Protein AF-A0A2W5S531-F1 (afdb_monomer_lite)

Secondary structure (DSSP, 8-state):
--------BPEEE--------S----TTS-BSEEEEEEE---SS-SEEEEEEEEEEETTEE-GGGSEEEESS-EEEE-HHHHHTT-TTT--EEEE--TT-EEEEEEE-TTS-B---EEEEEEPSS-GGGS-SEEEEEEESSSSS-EEEEEEEPPTT----TT--EEEEPPP---S-PEEEEEEE--TT--------PPPTT--S-EEEEES--S-TTS-GGGGGSS------SS------S-EEEEESS----S---------TTTS--PPPEEEEEEEESSSS--EEPP-

Organism: Cereibacter sphaeroides (NCBI:txid1063)

Sequence (291 aa):
MKTHLFASVSAQAILASGGGNNGNLPIDAVHRYWRVRIVRWAVSSSYEGLSGLQVYAGGVNVGPQADISADRSVQAGSLPEILNYVINTTLCQFNIGQGDSATLTLDFGSTPRKVDGIGIYPNKDEPNRSPAAFWIEWSDDATAWTPKAFCRLEQGETWTAGTEKVFNIPAVKSTSQIWAIFGWQPSGSIGELSMLRGSTDLTTGQTAFSSGQYSSGEDAAKAIDDNDNTNWSGADESNSTLLGVQFATAVQPVKVGIQSRNDSQYWTQTPWQNVWLGYGDDRRTYRVKPN

Foldseek 3Di:
DDDDPAPEAEWDWDQDPDDDPDPDDPLQDFAFKKKKKFFDDDAPDQKAKFFAKFWDFPRDGPLLLWDKDKPFDWPDFDLNRRSVPPQQPGMTMGGAHVRGIMMIMTGNDPDTGRTFKMKTAAGQVCNQRYRQKIWMWGDRVVPDIHTGIIGGGDVPDTHDHPDIHMHTRDDPPFAWKKKKKFFDDPPPDADDFQEWDFDPPQPDAKDKQFPDAQDPVGGLVRRHPPDPDLDDPDDDDDDTRIIIMIGRTDDDRPDTDGDHHDCPPPDDDDPTDDIWIWMDSDPPDTDTDDD

pLDDT: mean 70.98, std 20.15, range [26.69, 98.19]

Radius of gyration: 23.77 Å; chains: 1; bounding box: 41×56×70 Å

Structure (mmCIF, N/CA/C/O backbone):
data_AF-A0A2W5S531-F1
#
_entry.id   AF-A0A2W5S531-F1
#
loop_
_atom_site.group_PDB
_atom_site.id
_atom_site.type_symbol
_atom_site.label_atom_id
_atom_site.label_alt_id
_atom_site.label_comp_id
_atom_site.label_asym_id
_atom_site.label_entity_id
_atom_site.label_seq_id
_atom_site.pdbx_PDB_ins_code
_atom_site.Cartn_x
_atom_site.Cartn_y
_atom_site.Cartn_z
_atom_site.occupancy
_atom_site.B_iso_or_equiv
_atom_site.auth_seq_id
_atom_site.auth_comp_id
_atom_site.auth_asym_id
_atom_site.auth_atom_id
_atom_site.pdbx_PDB_model_num
ATOM 1 N N . MET A 1 1 ? 5.403 -28.324 -8.293 1.00 35.00 1 MET A N 1
ATOM 2 C CA . MET A 1 1 ? 4.896 -27.176 -7.510 1.00 35.00 1 MET A CA 1
ATOM 3 C C . MET A 1 1 ? 6.113 -26.458 -6.943 1.00 35.00 1 MET A C 1
ATOM 5 O O . MET A 1 1 ? 6.834 -27.082 -6.178 1.00 35.00 1 MET A O 1
ATOM 9 N N . LYS A 1 2 ? 6.436 -25.240 -7.399 1.00 30.88 2 LYS A N 1
ATOM 10 C CA . LYS A 1 2 ? 7.518 -24.443 -6.799 1.00 30.88 2 LYS A CA 1
ATOM 11 C C . LYS A 1 2 ? 6.938 -23.730 -5.579 1.00 30.88 2 LYS A C 1
ATOM 13 O O . LYS A 1 2 ? 6.053 -22.897 -5.729 1.00 30.88 2 LYS A O 1
ATOM 18 N N . THR A 1 3 ? 7.384 -24.098 -4.387 1.00 26.84 3 THR A N 1
ATOM 19 C CA . THR A 1 3 ? 7.051 -23.402 -3.142 1.00 26.84 3 THR A CA 1
ATOM 20 C C . THR A 1 3 ? 7.878 -22.120 -3.097 1.00 26.84 3 THR A C 1
ATOM 22 O O . THR A 1 3 ? 9.101 -22.176 -2.979 1.00 26.84 3 THR A O 1
ATOM 25 N N . HIS A 1 4 ? 7.234 -20.966 -3.263 1.00 30.38 4 HIS A N 1
ATOM 26 C CA . HIS A 1 4 ? 7.892 -19.671 -3.108 1.00 30.38 4 HIS A CA 1
ATOM 27 C C . HIS A 1 4 ? 8.092 -19.409 -1.609 1.00 30.38 4 HIS A C 1
ATOM 29 O O . HIS A 1 4 ? 7.130 -19.338 -0.849 1.00 30.38 4 HIS A O 1
ATOM 35 N N . LEU A 1 5 ? 9.351 -19.336 -1.169 1.00 26.69 5 LEU A N 1
ATOM 36 C CA . LEU A 1 5 ? 9.708 -18.928 0.187 1.00 26.69 5 LEU A CA 1
ATOM 37 C C . LEU A 1 5 ? 9.641 -17.393 0.229 1.00 26.69 5 LEU A C 1
ATOM 39 O O . LEU A 1 5 ? 10.504 -16.721 -0.333 1.00 26.69 5 LEU A O 1
ATOM 43 N N . PHE A 1 6 ? 8.584 -16.835 0.819 1.00 34.72 6 PHE A N 1
ATOM 44 C CA . PHE A 1 6 ? 8.380 -15.387 0.879 1.00 34.72 6 PHE A CA 1
ATOM 45 C C . PHE A 1 6 ? 9.252 -14.776 1.985 1.00 34.72 6 PHE A C 1
ATOM 47 O O . PHE A 1 6 ? 8.981 -14.967 3.169 1.00 34.72 6 PHE A O 1
ATOM 54 N N . ALA A 1 7 ? 10.290 -14.020 1.618 1.00 35.88 7 ALA A N 1
ATOM 55 C CA . ALA A 1 7 ? 10.886 -13.054 2.536 1.00 35.88 7 ALA A CA 1
ATOM 56 C C . ALA A 1 7 ? 9.873 -11.911 2.715 1.00 35.88 7 ALA A C 1
ATOM 58 O O . ALA A 1 7 ? 9.600 -11.173 1.770 1.00 35.88 7 ALA A O 1
ATOM 59 N N . SER A 1 8 ? 9.243 -11.815 3.888 1.00 38.38 8 SER A N 1
ATOM 60 C CA . SER A 1 8 ? 8.224 -10.798 4.153 1.00 38.38 8 SER A CA 1
ATOM 61 C C . SER A 1 8 ? 8.881 -9.441 4.404 1.00 38.38 8 SER A C 1
ATOM 63 O O . SER A 1 8 ? 9.541 -9.263 5.428 1.00 38.38 8 SER A O 1
ATOM 65 N N . VAL A 1 9 ? 8.666 -8.480 3.508 1.00 43.00 9 VAL A N 1
ATOM 66 C CA . VAL A 1 9 ? 8.940 -7.061 3.778 1.00 43.00 9 VAL A CA 1
ATOM 67 C C . VAL A 1 9 ? 7.765 -6.499 4.584 1.00 43.00 9 VAL A C 1
ATOM 69 O O . VAL A 1 9 ? 6.614 -6.885 4.350 1.00 43.00 9 VAL A O 1
ATOM 72 N N . SER A 1 10 ? 8.024 -5.633 5.569 1.00 44.47 10 SER A N 1
ATOM 73 C CA . SER A 1 10 ? 6.960 -5.127 6.438 1.00 44.47 10 SER A CA 1
ATOM 74 C C . SER A 1 10 ? 6.171 -4.011 5.739 1.00 44.47 10 SER A C 1
ATOM 76 O O . SER A 1 10 ? 6.713 -2.989 5.324 1.00 44.47 10 SER A O 1
ATOM 78 N N . ALA A 1 11 ? 4.863 -4.206 5.571 1.00 43.28 11 ALA A N 1
ATOM 79 C CA . ALA A 1 11 ? 3.953 -3.121 5.226 1.00 43.28 11 ALA A CA 1
ATOM 80 C C . ALA A 1 11 ? 3.442 -2.477 6.518 1.00 43.28 11 ALA A C 1
ATOM 82 O O . ALA A 1 11 ? 3.037 -3.170 7.459 1.00 43.28 11 ALA A O 1
ATOM 83 N N . GLN A 1 12 ? 3.427 -1.146 6.568 1.00 44.75 12 GLN A N 1
ATOM 84 C CA . GLN A 1 12 ? 2.802 -0.430 7.671 1.00 44.75 12 GLN A CA 1
ATOM 85 C C . GLN A 1 12 ? 1.344 -0.159 7.297 1.00 44.75 12 GLN A C 1
ATOM 87 O O . GLN A 1 12 ? 1.054 0.555 6.335 1.00 44.75 12 GLN A O 1
ATOM 92 N N . ALA A 1 13 ? 0.415 -0.761 8.046 1.00 42.28 13 ALA A N 1
ATOM 93 C CA . ALA A 1 13 ? -0.994 -0.404 7.954 1.00 42.28 13 ALA A CA 1
ATOM 94 C C . ALA A 1 13 ? -1.142 1.067 8.349 1.00 42.28 13 ALA A C 1
ATOM 96 O O . ALA A 1 13 ? -0.691 1.474 9.421 1.00 42.28 13 ALA A O 1
ATOM 97 N N . ILE A 1 14 ? -1.775 1.855 7.487 1.00 41.44 14 ILE A N 1
ATOM 98 C CA . ILE A 1 14 ? -2.141 3.232 7.796 1.00 41.44 14 ILE A CA 1
ATOM 99 C C . ILE A 1 14 ? -3.656 3.282 7.743 1.00 41.44 14 ILE A C 1
ATOM 101 O O . ILE A 1 14 ? -4.255 3.138 6.683 1.00 41.44 14 ILE A O 1
ATOM 105 N N . LEU A 1 15 ? -4.278 3.465 8.905 1.00 43.03 15 LEU A N 1
ATOM 106 C CA . LEU A 1 15 ? -5.685 3.835 8.977 1.00 43.03 15 LEU A CA 1
ATOM 107 C C . LEU A 1 15 ? -5.782 5.282 8.491 1.00 43.03 15 LEU A C 1
ATOM 109 O O . LEU A 1 15 ? -5.416 6.212 9.214 1.00 43.03 15 LEU A O 1
ATOM 113 N N . ALA A 1 16 ? -6.210 5.472 7.246 1.00 39.28 16 ALA A N 1
ATOM 114 C CA . ALA A 1 16 ? -6.466 6.792 6.690 1.00 39.28 16 ALA A CA 1
ATOM 115 C C . ALA A 1 16 ? -7.805 7.325 7.207 1.00 39.28 16 ALA A C 1
ATOM 117 O O . ALA A 1 16 ? -8.826 6.658 7.094 1.00 39.28 16 ALA A O 1
ATOM 118 N N . SER A 1 17 ? -7.805 8.509 7.822 1.00 38.09 17 SER A N 1
ATOM 119 C CA . SER A 1 17 ? -9.025 9.205 8.256 1.00 38.09 17 SER A CA 1
ATOM 120 C C . SER A 1 17 ? -9.512 10.048 7.082 1.00 38.09 17 SER A C 1
ATOM 122 O O . SER A 1 17 ? -9.319 11.262 7.058 1.00 38.09 17 SER A O 1
ATOM 124 N N . GLY A 1 18 ? -10.026 9.389 6.045 1.00 36.50 18 GLY A N 1
ATOM 125 C CA . GLY A 1 18 ? -10.588 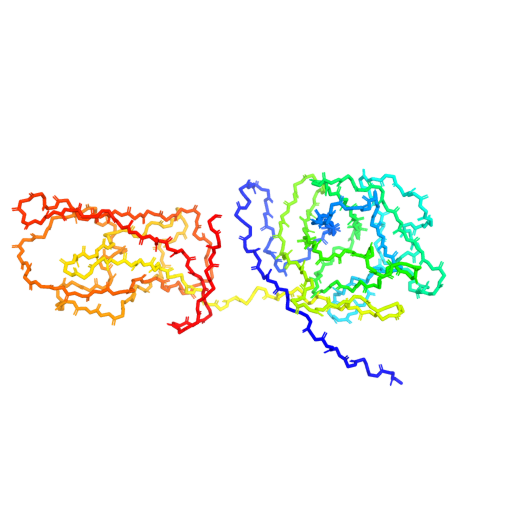10.050 4.870 1.00 36.50 18 GLY A CA 1
ATOM 126 C C . GLY A 1 18 ? -12.078 10.293 5.065 1.00 36.50 18 GLY A C 1
ATOM 127 O O . GLY A 1 18 ? -12.877 9.381 4.884 1.00 36.50 18 GLY A O 1
ATOM 128 N N . GLY A 1 19 ? -12.455 11.512 5.457 1.00 32.72 19 GLY A N 1
ATOM 129 C CA . GLY A 1 19 ? -13.851 11.938 5.520 1.00 32.72 19 GLY A CA 1
ATOM 130 C C . GLY A 1 19 ? -14.474 11.987 4.124 1.00 32.72 19 GLY A C 1
ATOM 131 O O . GLY A 1 19 ? -14.117 12.835 3.312 1.00 32.72 19 GLY A O 1
ATOM 132 N N . GLY A 1 20 ? -15.418 11.089 3.865 1.00 32.22 20 GLY A N 1
ATOM 133 C CA . GLY A 1 20 ? -16.260 11.077 2.674 1.00 32.22 20 GLY A CA 1
ATOM 134 C C . GLY A 1 20 ? -17.434 10.129 2.894 1.00 32.22 20 GLY A C 1
ATOM 135 O O . GLY A 1 20 ? -17.247 8.917 2.948 1.00 32.22 20 GLY A O 1
ATOM 136 N N . ASN A 1 21 ? -18.635 10.682 3.072 1.00 33.50 21 ASN A N 1
ATOM 137 C CA . ASN A 1 21 ? -19.890 9.952 3.287 1.00 33.50 21 ASN A CA 1
ATOM 138 C C . ASN A 1 21 ? -20.406 9.297 1.987 1.00 33.50 21 ASN A C 1
ATOM 140 O O . ASN A 1 21 ? -21.502 9.611 1.535 1.00 33.50 21 ASN A O 1
ATOM 144 N N . ASN A 1 22 ? -19.646 8.372 1.400 1.00 33.53 22 ASN A N 1
ATOM 145 C CA . ASN A 1 22 ? -20.103 7.549 0.277 1.00 33.53 22 ASN A CA 1
ATOM 146 C C . ASN A 1 22 ? -20.053 6.072 0.675 1.00 33.53 22 ASN A C 1
ATOM 148 O O . ASN A 1 22 ? -19.101 5.388 0.340 1.00 33.53 22 ASN A O 1
ATOM 152 N N . GLY A 1 23 ? -21.049 5.584 1.427 1.00 33.88 23 GLY A N 1
ATOM 153 C CA . GLY A 1 23 ? -21.310 4.142 1.584 1.00 33.88 23 GLY A CA 1
ATOM 154 C C . GLY A 1 23 ? -20.090 3.246 1.855 1.00 33.88 23 GLY A C 1
ATOM 155 O O . GLY A 1 23 ? -20.050 2.143 1.318 1.00 33.88 23 GLY A O 1
ATOM 156 N N . ASN A 1 24 ? -19.112 3.728 2.638 1.00 39.03 24 ASN A N 1
ATOM 157 C CA . ASN A 1 24 ? -17.790 3.117 2.785 1.00 39.03 24 ASN A CA 1
ATOM 158 C C . ASN A 1 24 ? -17.908 1.648 3.194 1.00 39.03 24 ASN A C 1
ATOM 160 O O . ASN A 1 24 ? -18.219 1.328 4.345 1.00 39.03 24 ASN A O 1
ATOM 164 N N . LEU A 1 25 ? -17.624 0.752 2.251 1.00 42.88 25 LEU A N 1
ATOM 165 C CA . LEU A 1 25 ? -17.349 -0.630 2.589 1.00 42.88 25 LEU A CA 1
ATOM 166 C C . LEU A 1 25 ? -16.147 -0.663 3.551 1.00 42.88 25 LEU A C 1
ATOM 168 O O . LEU A 1 25 ? -15.256 0.189 3.458 1.00 42.88 25 LEU A O 1
ATOM 172 N N . PRO A 1 26 ? -16.105 -1.614 4.503 1.00 58.47 26 PRO A N 1
ATOM 173 C CA . PRO A 1 26 ? -14.964 -1.755 5.393 1.00 58.47 26 PRO A CA 1
ATOM 174 C C . PRO A 1 26 ? -13.671 -1.820 4.588 1.00 58.47 26 PRO A C 1
ATOM 176 O O . PRO A 1 26 ? -13.631 -2.436 3.533 1.00 58.47 26 PRO A O 1
ATOM 179 N N . ILE A 1 27 ? -12.587 -1.285 5.138 1.00 57.06 27 ILE A N 1
ATOM 180 C CA . ILE A 1 27 ? -11.248 -1.311 4.530 1.00 57.06 27 ILE A CA 1
ATOM 181 C C . ILE A 1 27 ? -10.778 -2.728 4.106 1.00 57.06 27 ILE A C 1
ATOM 183 O O . ILE A 1 27 ? -9.828 -2.868 3.341 1.00 57.06 27 ILE A O 1
ATOM 187 N N . ASP A 1 28 ? -11.413 -3.784 4.623 1.00 67.50 28 ASP A N 1
ATOM 188 C CA . ASP A 1 28 ? -11.172 -5.204 4.337 1.00 67.50 28 ASP A CA 1
ATOM 189 C C . ASP A 1 28 ? -12.215 -5.840 3.388 1.00 67.50 28 ASP A C 1
ATOM 191 O O . ASP A 1 28 ? -12.321 -7.072 3.320 1.00 67.50 28 ASP A O 1
ATOM 195 N N . ALA A 1 29 ? -12.998 -5.025 2.683 1.00 77.94 29 ALA A N 1
ATOM 196 C CA . ALA A 1 29 ? -13.999 -5.454 1.718 1.00 77.94 29 ALA A CA 1
ATOM 197 C C . ALA A 1 29 ? -13.410 -5.688 0.317 1.00 77.94 29 ALA A C 1
ATOM 199 O O . ALA A 1 29 ? -12.208 -5.560 0.071 1.00 77.94 29 ALA A O 1
ATOM 200 N N . VAL A 1 30 ? -14.280 -6.106 -0.603 1.00 91.50 30 VAL A N 1
ATOM 201 C CA . VAL A 1 30 ? -13.967 -6.172 -2.031 1.00 91.50 30 VAL A CA 1
ATOM 202 C C . VAL A 1 30 ? -14.169 -4.788 -2.646 1.00 91.50 30 VAL A C 1
ATOM 204 O O . VAL A 1 30 ? -15.215 -4.182 -2.439 1.00 91.50 30 VAL A O 1
ATOM 207 N N . HIS A 1 31 ? -13.194 -4.316 -3.419 1.00 93.31 31 HIS A N 1
ATOM 208 C CA . HIS A 1 31 ? -13.250 -3.023 -4.104 1.00 93.31 31 HIS A CA 1
ATOM 209 C C . HIS A 1 31 ? -12.998 -3.199 -5.597 1.00 93.31 31 HIS A C 1
ATOM 211 O O . HIS A 1 31 ? -12.285 -4.121 -6.016 1.00 93.31 31 HIS A O 1
ATOM 217 N N . ARG A 1 32 ? -13.619 -2.334 -6.403 1.00 96.06 32 ARG A N 1
ATOM 218 C CA . ARG A 1 32 ? -13.477 -2.363 -7.862 1.00 96.06 32 ARG A CA 1
ATOM 219 C C . ARG A 1 32 ? -12.129 -1.811 -8.305 1.00 96.06 32 ARG A C 1
ATOM 221 O O . ARG A 1 32 ? -11.470 -2.442 -9.128 1.00 96.06 32 ARG A O 1
ATOM 228 N N . TYR A 1 33 ? -11.730 -0.665 -7.757 1.00 97.62 33 TYR A N 1
ATOM 229 C CA . TYR A 1 33 ? -10.498 0.001 -8.144 1.00 97.62 33 TYR A CA 1
ATOM 230 C C . TYR A 1 33 ? -9.450 -0.116 -7.050 1.00 97.62 33 TYR A C 1
ATOM 232 O O . TYR A 1 33 ? -9.700 0.152 -5.874 1.00 97.62 33 TYR A O 1
ATOM 240 N N . TRP A 1 34 ? -8.244 -0.460 -7.472 1.00 97.25 34 TRP A N 1
ATOM 241 C CA . TRP A 1 34 ? -7.049 -0.443 -6.642 1.00 97.25 34 TRP A CA 1
ATOM 242 C C . TRP A 1 34 ? -5.980 0.352 -7.362 1.00 97.25 34 TRP A C 1
ATOM 244 O O . TRP A 1 34 ? -5.910 0.321 -8.586 1.00 97.25 34 TRP A O 1
ATOM 254 N N . ARG A 1 35 ? -5.120 1.059 -6.636 1.00 97.25 35 ARG A N 1
ATOM 255 C CA . ARG A 1 35 ? -3.953 1.672 -7.261 1.00 97.25 35 ARG A CA 1
ATOM 256 C C . ARG A 1 35 ? -2.711 1.595 -6.403 1.00 97.25 35 ARG A C 1
ATOM 258 O O . ARG A 1 35 ? -2.775 1.607 -5.174 1.00 97.25 35 ARG A O 1
ATOM 265 N N . VAL A 1 36 ? -1.578 1.565 -7.093 1.00 96.69 36 VAL A N 1
ATOM 266 C CA . VAL A 1 36 ? -0.248 1.738 -6.514 1.00 96.69 36 VAL A CA 1
ATOM 267 C C . VAL A 1 36 ? 0.211 3.151 -6.841 1.00 96.69 36 VAL A C 1
ATOM 269 O O . VAL A 1 36 ? 0.444 3.471 -8.006 1.00 96.69 36 VAL A O 1
ATOM 272 N N . ARG A 1 37 ? 0.324 4.010 -5.826 1.00 95.25 37 ARG A N 1
ATOM 273 C CA . ARG A 1 37 ? 0.857 5.370 -5.968 1.00 95.25 37 ARG A CA 1
ATOM 274 C C . ARG A 1 37 ? 2.320 5.384 -5.560 1.00 95.25 37 ARG A C 1
ATOM 276 O O . ARG A 1 37 ? 2.649 5.392 -4.375 1.00 95.25 37 ARG A O 1
ATOM 283 N N . ILE A 1 38 ? 3.185 5.370 -6.560 1.00 92.94 38 ILE A N 1
ATOM 284 C CA . ILE A 1 38 ? 4.636 5.372 -6.425 1.00 92.94 38 ILE A CA 1
ATOM 285 C C . ILE A 1 38 ? 5.080 6.746 -5.926 1.00 92.94 38 ILE A C 1
ATOM 287 O O . ILE A 1 38 ? 4.778 7.765 -6.552 1.00 92.94 38 ILE A O 1
ATOM 291 N N . VAL A 1 39 ? 5.774 6.774 -4.787 1.00 87.25 39 VAL A N 1
ATOM 292 C CA . VAL A 1 39 ? 6.281 8.007 -4.179 1.00 87.25 39 VAL A CA 1
ATOM 293 C C . VAL A 1 39 ? 7.777 8.068 -4.393 1.00 87.25 39 VAL A C 1
ATOM 295 O O . VAL A 1 39 ? 8.536 7.262 -3.849 1.00 87.25 39 VAL A O 1
ATOM 298 N N . ARG A 1 40 ? 8.209 9.068 -5.151 1.00 79.94 40 ARG A N 1
ATOM 299 C CA . ARG A 1 40 ? 9.619 9.240 -5.444 1.00 79.94 40 ARG A CA 1
ATOM 300 C C . ARG A 1 40 ? 10.335 9.963 -4.306 1.00 79.94 40 ARG A C 1
ATOM 302 O O . ARG A 1 40 ? 10.065 11.131 -4.035 1.00 79.94 40 ARG A O 1
ATOM 309 N N . TRP A 1 41 ? 11.298 9.284 -3.680 1.00 64.12 41 TRP A N 1
ATOM 310 C CA . TRP A 1 41 ? 12.113 9.857 -2.594 1.00 64.12 41 TRP A CA 1
ATOM 311 C C . TRP A 1 41 ? 13.480 10.387 -3.076 1.00 64.12 41 TRP A C 1
ATOM 313 O O . TRP A 1 41 ? 14.044 11.296 -2.474 1.00 64.12 41 TRP A O 1
ATOM 323 N N . ALA A 1 42 ? 14.036 9.853 -4.170 1.00 59.84 42 ALA A N 1
ATOM 324 C CA . ALA A 1 42 ? 15.415 10.146 -4.582 1.00 59.84 42 ALA A CA 1
ATOM 325 C C . ALA A 1 42 ? 15.533 11.245 -5.657 1.00 59.84 42 ALA A C 1
ATOM 327 O O . ALA A 1 42 ? 14.737 11.316 -6.592 1.00 59.84 42 ALA A O 1
ATOM 328 N N . VAL A 1 43 ? 16.588 12.060 -5.561 1.00 55.62 43 VAL A N 1
ATOM 329 C CA . VAL A 1 43 ? 16.750 13.357 -6.253 1.00 55.62 43 VAL A CA 1
ATOM 330 C C . VAL A 1 43 ? 17.507 13.336 -7.593 1.00 55.62 43 VAL A C 1
ATOM 332 O O . VAL A 1 43 ? 17.614 14.380 -8.222 1.00 55.62 43 VAL A O 1
ATOM 335 N N . SER A 1 44 ? 18.036 12.198 -8.065 1.00 64.62 44 SER A N 1
ATOM 336 C CA . SER A 1 44 ? 19.032 12.212 -9.162 1.00 64.62 44 SER A CA 1
ATOM 337 C C . SER A 1 44 ? 18.627 11.596 -10.511 1.00 64.62 44 SER A C 1
ATOM 339 O O . SER A 1 44 ? 19.296 11.874 -11.502 1.00 64.62 44 SER A O 1
ATOM 341 N N . SER A 1 45 ? 17.562 10.793 -10.612 1.00 68.25 45 SER A N 1
ATOM 342 C CA . SER A 1 45 ? 17.047 10.298 -11.906 1.00 68.25 45 SER A CA 1
ATOM 343 C C . SER A 1 45 ? 15.908 11.181 -12.449 1.00 68.25 45 SER A C 1
ATOM 345 O O . SER A 1 45 ? 15.484 12.132 -11.800 1.00 68.25 45 SER A O 1
ATOM 347 N N . SER A 1 46 ? 15.380 10.913 -13.641 1.00 81.12 46 SER A N 1
ATOM 348 C CA . SER A 1 46 ? 14.142 11.547 -14.144 1.00 81.12 46 SER A CA 1
ATOM 349 C C . SER A 1 46 ? 12.969 10.568 -14.227 1.00 81.12 46 SER A C 1
ATOM 351 O O . SER A 1 46 ? 11.867 10.962 -14.596 1.00 81.12 46 SER A O 1
ATOM 353 N N . TYR A 1 47 ? 13.206 9.295 -13.900 1.00 87.62 47 TYR A N 1
ATOM 354 C CA . TYR A 1 47 ? 12.252 8.218 -14.111 1.00 87.62 47 TYR A CA 1
ATOM 355 C C . TYR A 1 47 ? 12.373 7.124 -13.044 1.00 87.62 47 TYR A C 1
ATOM 357 O O . TYR A 1 47 ? 13.449 6.922 -12.465 1.00 87.62 47 TYR A O 1
ATOM 365 N N . GLU A 1 48 ? 11.268 6.407 -12.846 1.00 90.50 48 GLU A N 1
ATOM 366 C CA . GLU A 1 48 ? 11.193 5.127 -12.138 1.00 90.50 48 GLU A CA 1
ATOM 367 C C . GLU A 1 48 ? 10.518 4.092 -13.042 1.00 90.50 48 GLU A C 1
ATOM 369 O O . GLU A 1 48 ? 9.786 4.444 -13.970 1.00 90.50 48 GLU A O 1
ATOM 374 N N . GLY A 1 49 ? 10.762 2.809 -12.801 1.00 92.06 49 GLY A N 1
ATOM 375 C CA . GLY A 1 49 ? 10.099 1.753 -13.550 1.00 92.06 49 GLY A CA 1
ATOM 376 C C . GLY A 1 49 ? 10.081 0.420 -12.832 1.00 92.06 49 GLY A C 1
ATOM 377 O O . GLY A 1 49 ? 10.741 0.221 -11.818 1.00 92.06 49 GLY A O 1
ATOM 378 N N . LEU A 1 50 ? 9.318 -0.510 -13.377 1.00 94.19 50 LEU A N 1
ATOM 379 C CA . LEU A 1 50 ? 9.207 -1.869 -12.868 1.00 94.19 50 LEU A CA 1
ATOM 380 C C . LEU A 1 50 ? 9.011 -2.839 -14.030 1.00 94.19 50 LEU A C 1
ATOM 382 O O . LEU A 1 50 ? 8.542 -2.447 -15.098 1.00 94.19 50 LEU A O 1
ATOM 386 N N . SER A 1 51 ? 9.395 -4.096 -13.835 1.00 95.00 51 SER A N 1
ATOM 387 C CA . SER A 1 51 ? 9.267 -5.145 -14.858 1.00 95.00 51 SER A CA 1
ATOM 388 C C . SER A 1 51 ? 8.067 -6.054 -14.642 1.00 95.00 51 SER A C 1
ATOM 390 O O . SER A 1 51 ? 7.731 -6.846 -15.517 1.00 95.00 51 SER A O 1
ATOM 392 N N . GLY A 1 52 ? 7.393 -5.935 -13.503 1.00 94.75 52 GLY A N 1
ATOM 393 C CA . GLY A 1 52 ? 6.181 -6.687 -13.229 1.00 94.75 52 GLY A CA 1
ATOM 394 C C . GLY A 1 52 ? 5.464 -6.178 -11.991 1.00 94.75 52 GLY A C 1
ATOM 395 O O . GLY A 1 52 ? 6.098 -5.800 -11.005 1.00 94.75 52 GLY A O 1
ATOM 396 N N . LEU A 1 53 ? 4.141 -6.192 -12.057 1.00 95.50 53 LEU A N 1
ATOM 397 C CA . LEU A 1 53 ? 3.228 -5.891 -10.971 1.00 95.50 53 LEU A CA 1
ATOM 398 C C . LEU A 1 53 ? 2.318 -7.106 -10.788 1.00 95.50 53 LEU A C 1
ATOM 400 O O . LEU A 1 53 ? 1.630 -7.527 -11.713 1.00 95.50 53 LEU A O 1
ATOM 404 N N . GLN A 1 54 ? 2.317 -7.670 -9.590 1.00 95.12 54 GLN A N 1
ATOM 405 C CA . GLN A 1 54 ? 1.370 -8.697 -9.188 1.00 95.12 54 GLN A CA 1
ATOM 406 C C . GLN A 1 54 ? 0.413 -8.137 -8.155 1.00 95.12 54 GLN A C 1
ATOM 408 O O . GLN A 1 54 ? 0.799 -7.349 -7.291 1.00 95.12 54 GLN A O 1
ATOM 413 N N . VAL A 1 55 ? -0.837 -8.573 -8.232 1.00 95.19 55 VAL A N 1
ATOM 414 C CA . VAL A 1 55 ? -1.884 -8.165 -7.300 1.00 95.19 55 VAL A CA 1
ATOM 415 C C . VAL A 1 55 ? -2.471 -9.433 -6.730 1.00 95.19 55 VAL A C 1
ATOM 417 O O . VAL A 1 55 ? -2.992 -10.247 -7.483 1.00 95.19 55 VAL A O 1
ATOM 420 N N . TYR A 1 56 ? -2.362 -9.621 -5.425 1.00 93.25 56 TYR A N 1
ATOM 421 C CA . TYR A 1 56 ? -2.775 -10.848 -4.764 1.00 93.25 56 TYR A CA 1
ATOM 422 C C . TYR A 1 56 ? -4.140 -10.677 -4.099 1.00 93.25 56 TYR A C 1
ATOM 424 O O . TYR A 1 56 ? -4.423 -9.638 -3.502 1.00 93.25 56 TYR A O 1
ATOM 432 N N . ALA A 1 57 ? -4.994 -11.692 -4.237 1.00 92.44 57 ALA A N 1
ATOM 433 C CA . ALA A 1 57 ? -6.248 -11.832 -3.507 1.00 92.44 57 ALA A CA 1
ATOM 434 C C . ALA A 1 57 ? -6.432 -13.301 -3.102 1.00 92.44 57 ALA A C 1
ATOM 436 O O . ALA A 1 57 ? -6.508 -14.185 -3.958 1.00 92.44 57 ALA A O 1
ATOM 437 N N . GLY A 1 58 ? -6.465 -13.579 -1.800 1.00 88.94 58 GLY A N 1
ATOM 438 C CA . GLY A 1 58 ? -6.412 -14.941 -1.271 1.00 88.94 58 GLY A CA 1
ATOM 439 C C . GLY A 1 58 ? -5.100 -15.653 -1.612 1.00 88.94 58 GLY A C 1
ATOM 440 O O . GLY A 1 58 ? -5.108 -16.864 -1.830 1.00 88.94 58 GLY A O 1
ATOM 441 N N . GLY A 1 59 ? -3.994 -14.908 -1.744 1.00 86.62 59 GLY A N 1
ATOM 442 C CA . GLY A 1 59 ? -2.691 -15.439 -2.169 1.00 86.62 59 GLY A CA 1
ATOM 443 C C . GLY A 1 59 ? -2.587 -15.830 -3.652 1.00 86.62 59 GLY A C 1
ATOM 444 O O . GLY A 1 59 ? -1.564 -16.371 -4.069 1.00 86.62 59 GLY A O 1
ATOM 445 N N . VAL A 1 60 ? -3.611 -15.558 -4.466 1.00 93.75 60 VAL A N 1
ATOM 446 C CA . VAL A 1 60 ? -3.603 -15.802 -5.917 1.00 93.75 60 VAL A CA 1
ATOM 447 C C . VAL A 1 60 ? -3.360 -14.491 -6.655 1.00 93.75 60 VAL A C 1
ATOM 449 O O . VAL A 1 60 ? -4.009 -13.494 -6.345 1.00 93.75 60 VAL A O 1
ATOM 452 N N . ASN A 1 61 ? -2.471 -14.488 -7.654 1.00 94.50 61 ASN A N 1
ATOM 453 C CA . ASN A 1 61 ? -2.277 -13.323 -8.518 1.00 94.50 61 ASN A CA 1
ATOM 454 C C . ASN A 1 61 ? -3.522 -13.100 -9.398 1.00 94.50 61 ASN A C 1
ATOM 456 O O . ASN A 1 61 ? -3.789 -13.856 -10.333 1.00 94.50 61 ASN A O 1
ATOM 460 N N . VAL A 1 62 ? -4.279 -12.052 -9.085 1.00 96.19 62 VAL A N 1
ATOM 461 C CA . VAL A 1 62 ? -5.455 -11.578 -9.821 1.00 96.19 62 VAL A CA 1
ATOM 462 C C . VAL A 1 62 ? -5.137 -10.410 -10.755 1.00 96.19 62 VAL A C 1
ATOM 464 O O . VAL A 1 62 ? -6.021 -9.989 -11.492 1.00 96.19 62 VAL A O 1
ATOM 467 N N . GLY A 1 63 ? -3.894 -9.914 -10.770 1.00 95.50 63 GLY A N 1
ATOM 468 C CA . GLY A 1 63 ? -3.450 -8.799 -11.614 1.00 95.50 63 GLY A CA 1
ATOM 469 C C . GLY A 1 63 ? -3.888 -8.907 -13.082 1.00 95.50 63 GLY A C 1
ATOM 470 O O . GLY A 1 63 ? -4.511 -7.966 -13.562 1.00 95.50 63 GLY A O 1
ATOM 471 N N . PRO A 1 64 ? -3.693 -10.052 -13.772 1.00 96.19 64 PRO A N 1
ATOM 472 C CA . PRO A 1 64 ? -4.113 -10.236 -15.169 1.00 96.19 64 PRO A CA 1
ATOM 473 C C . PRO A 1 64 ? -5.615 -10.073 -15.459 1.00 96.19 64 PRO A C 1
ATOM 475 O O . PRO A 1 64 ? -6.021 -10.135 -16.614 1.00 96.19 64 PRO A O 1
ATOM 478 N N . GLN A 1 65 ? -6.456 -9.949 -14.431 1.00 96.12 65 GLN A N 1
ATOM 479 C CA . GLN A 1 65 ? -7.906 -9.789 -14.563 1.00 96.12 65 GLN A CA 1
ATOM 480 C C . GLN A 1 65 ? -8.350 -8.323 -14.477 1.00 96.12 65 GLN A C 1
ATOM 482 O O . GLN A 1 65 ? -9.543 -8.058 -14.602 1.00 96.12 65 GLN A O 1
ATOM 487 N N . ALA A 1 66 ? -7.425 -7.402 -14.196 1.00 97.38 66 ALA A N 1
ATOM 488 C CA . ALA A 1 66 ? -7.693 -5.974 -14.142 1.00 97.38 66 ALA A CA 1
ATOM 489 C C . ALA A 1 66 ? -7.291 -5.288 -15.449 1.00 97.38 66 ALA A C 1
ATOM 491 O O . ALA A 1 66 ? -6.255 -5.607 -16.036 1.00 97.38 66 ALA A O 1
ATOM 492 N N . ASP A 1 67 ? -8.053 -4.268 -15.828 1.00 97.50 67 ASP A N 1
ATOM 493 C CA . ASP A 1 67 ? -7.587 -3.264 -16.775 1.00 97.50 67 ASP A CA 1
ATOM 494 C C . ASP A 1 67 ? -6.650 -2.298 -16.044 1.00 97.50 67 ASP A C 1
ATOM 496 O O . ASP A 1 67 ? -6.977 -1.789 -14.969 1.00 97.50 67 ASP A O 1
ATOM 500 N N . ILE A 1 68 ? -5.468 -2.046 -16.609 1.00 97.25 68 ILE A N 1
ATOM 501 C CA . ILE A 1 68 ? -4.459 -1.175 -15.999 1.00 97.25 68 ILE A CA 1
ATOM 502 C C . ILE A 1 68 ? -4.300 0.138 -16.759 1.00 97.25 68 ILE A C 1
ATOM 504 O O . ILE A 1 68 ? -4.211 0.176 -17.985 1.00 97.25 68 ILE A O 1
ATOM 508 N N . SER A 1 69 ? -4.212 1.227 -16.005 1.00 97.25 69 SER A N 1
ATOM 509 C CA . SER A 1 69 ? -3.964 2.579 -16.500 1.00 97.25 69 SER A CA 1
ATOM 510 C C . SER A 1 69 ? -2.944 3.293 -15.617 1.00 97.25 69 SER A C 1
ATOM 512 O O . SER A 1 69 ? -2.671 2.866 -14.493 1.00 97.25 69 SER A O 1
ATOM 514 N N . ALA A 1 70 ? -2.372 4.384 -16.123 1.00 96.06 70 ALA A N 1
ATOM 515 C CA . ALA A 1 70 ? -1.513 5.263 -15.344 1.00 96.06 70 ALA A CA 1
ATOM 516 C C . ALA A 1 70 ? -1.892 6.729 -15.562 1.00 96.06 70 ALA A C 1
ATOM 518 O O . ALA A 1 70 ? -2.357 7.101 -16.639 1.00 96.06 70 ALA A O 1
ATOM 519 N N . ASP A 1 71 ? -1.668 7.565 -14.549 1.00 95.19 71 ASP A N 1
ATOM 520 C CA . ASP A 1 71 ? -1.844 9.023 -14.646 1.00 95.19 71 ASP A CA 1
ATOM 521 C C . ASP A 1 71 ? -0.687 9.728 -15.371 1.00 95.19 71 ASP A C 1
ATOM 523 O O . ASP A 1 71 ? -0.782 10.907 -15.719 1.00 95.19 71 ASP A O 1
ATOM 527 N N . ARG A 1 72 ? 0.413 9.008 -15.604 1.00 91.25 72 ARG A N 1
ATOM 528 C CA . ARG A 1 72 ? 1.578 9.469 -16.355 1.00 91.25 72 ARG A CA 1
ATOM 529 C C . ARG A 1 72 ? 1.749 8.673 -17.632 1.00 91.25 72 ARG A C 1
ATOM 531 O O . ARG A 1 72 ? 1.524 7.465 -17.678 1.00 91.25 72 ARG A O 1
ATOM 538 N N . SER A 1 73 ? 2.250 9.358 -18.653 1.00 90.81 73 SER A N 1
ATOM 539 C CA . SER A 1 73 ? 2.680 8.722 -19.891 1.00 90.81 73 SER A CA 1
ATOM 540 C C . SER A 1 73 ? 3.798 7.717 -19.618 1.00 90.81 73 SER A C 1
ATOM 542 O O . SER A 1 73 ? 4.792 8.033 -18.957 1.00 90.81 73 SER A O 1
ATOM 544 N N . VAL A 1 74 ? 3.647 6.520 -20.178 1.00 91.62 74 VAL A N 1
ATOM 545 C CA . VAL A 1 74 ? 4.690 5.494 -20.186 1.00 91.62 74 VAL A CA 1
ATOM 546 C C . VAL A 1 74 ? 5.805 5.953 -21.121 1.00 91.62 74 VAL A C 1
ATOM 548 O O . VAL A 1 74 ? 5.569 6.229 -22.295 1.00 91.62 74 VAL A O 1
ATOM 551 N N . GLN A 1 75 ? 7.022 6.055 -20.598 1.00 91.31 75 GLN A N 1
ATOM 552 C CA . GLN A 1 75 ? 8.208 6.424 -21.368 1.00 91.31 75 GLN A CA 1
ATOM 553 C C . GLN A 1 75 ? 8.740 5.240 -22.184 1.00 91.31 75 GLN A C 1
ATOM 555 O O . GLN A 1 75 ? 9.209 5.425 -23.305 1.00 91.31 75 GLN A O 1
ATOM 560 N N . ALA A 1 76 ? 8.701 4.038 -21.608 1.00 90.31 76 ALA A N 1
ATOM 561 C CA . ALA A 1 76 ? 9.205 2.822 -22.231 1.00 90.31 76 ALA A CA 1
ATOM 562 C C . ALA A 1 76 ? 8.406 1.592 -21.788 1.00 90.31 76 ALA A C 1
ATOM 564 O O . ALA A 1 76 ? 8.035 1.473 -20.617 1.00 90.31 76 ALA A O 1
ATOM 565 N N . GLY A 1 77 ? 8.213 0.680 -22.745 1.00 90.25 77 GLY A N 1
ATOM 566 C CA . GLY A 1 77 ? 7.507 -0.589 -22.592 1.00 90.25 77 GLY A CA 1
ATOM 567 C C . GLY A 1 77 ? 5.985 -0.449 -22.507 1.00 90.25 77 GLY A C 1
ATOM 568 O O . GLY A 1 77 ? 5.419 0.385 -23.213 1.00 90.25 77 GLY A O 1
ATOM 569 N N . SER A 1 78 ? 5.314 -1.298 -21.724 1.00 90.38 78 SER A N 1
ATOM 570 C CA . SER A 1 78 ? 3.857 -1.488 -21.812 1.00 90.38 78 SER A CA 1
ATOM 571 C C . SER A 1 78 ? 3.204 -1.769 -20.455 1.00 90.38 78 SER A C 1
ATOM 573 O O . SER A 1 78 ? 3.646 -2.635 -19.699 1.00 90.38 78 SER A O 1
ATOM 575 N N . LEU A 1 79 ? 2.110 -1.055 -20.163 1.00 91.69 79 LEU A N 1
ATOM 576 C CA . LEU A 1 79 ? 1.329 -1.220 -18.930 1.00 91.69 79 LEU A CA 1
ATOM 577 C C . LEU A 1 79 ? 0.635 -2.592 -18.839 1.00 91.69 79 LEU A C 1
ATOM 579 O O . LEU A 1 79 ? 0.768 -3.245 -17.810 1.00 91.69 79 LEU A O 1
ATOM 583 N N . PRO A 1 80 ? -0.065 -3.103 -19.868 1.00 92.94 80 PRO A N 1
ATOM 584 C CA . PRO A 1 80 ? -0.640 -4.447 -19.785 1.00 92.94 80 PRO A CA 1
ATOM 585 C C . PRO A 1 80 ? 0.404 -5.555 -19.590 1.00 92.94 80 PRO A C 1
ATOM 587 O O . PRO A 1 80 ? 0.128 -6.567 -18.949 1.00 92.94 80 PRO A O 1
ATOM 590 N N . GLU A 1 81 ? 1.618 -5.381 -20.120 1.00 91.56 81 GLU A N 1
ATOM 591 C CA . GLU A 1 81 ? 2.652 -6.415 -20.027 1.00 91.56 81 GLU A CA 1
ATOM 592 C C . GLU A 1 81 ? 3.139 -6.626 -18.590 1.00 91.56 81 GLU A C 1
ATOM 594 O O . GLU A 1 81 ? 3.423 -7.768 -18.220 1.00 91.56 81 GLU A O 1
ATOM 599 N N . ILE A 1 82 ? 3.182 -5.578 -17.749 1.00 93.56 82 ILE A N 1
ATOM 600 C CA . ILE A 1 82 ? 3.643 -5.724 -16.356 1.00 93.56 82 ILE A CA 1
ATOM 601 C C . ILE A 1 82 ? 2.714 -6.607 -15.515 1.00 93.56 82 ILE A C 1
ATOM 603 O O . ILE A 1 82 ? 3.171 -7.153 -14.514 1.00 93.56 82 ILE A O 1
ATOM 607 N N . LEU A 1 83 ? 1.459 -6.822 -15.925 1.00 93.94 83 LEU A N 1
ATOM 608 C CA . LEU A 1 83 ? 0.540 -7.750 -15.253 1.00 93.94 83 LEU A CA 1
ATOM 609 C C . LEU A 1 83 ? 0.695 -9.206 -15.720 1.00 93.94 83 LEU A C 1
ATOM 611 O O . LEU A 1 83 ? 0.386 -10.126 -14.967 1.00 93.94 83 LEU A O 1
ATOM 615 N N . ASN A 1 84 ? 1.220 -9.436 -16.927 1.00 84.12 84 ASN A N 1
ATOM 616 C CA . ASN A 1 84 ? 1.245 -10.749 -17.589 1.00 84.12 84 ASN A CA 1
ATOM 617 C C . ASN A 1 84 ? 2.485 -11.607 -17.276 1.00 84.12 84 ASN A C 1
ATOM 619 O O . ASN A 1 84 ? 2.719 -12.627 -17.923 1.00 84.12 84 ASN A O 1
ATOM 623 N N . TYR A 1 85 ? 3.267 -11.231 -16.262 1.00 70.00 85 TYR A N 1
ATOM 624 C CA . TYR A 1 85 ? 4.345 -12.052 -15.696 1.00 70.00 85 TYR A CA 1
ATOM 625 C C . TYR A 1 85 ? 5.543 -12.361 -16.623 1.00 70.00 85 TYR A C 1
ATOM 627 O O . TYR A 1 85 ? 6.303 -13.298 -16.374 1.00 70.00 85 TYR A O 1
ATOM 635 N N . VAL A 1 86 ? 5.801 -11.564 -17.665 1.00 76.31 86 VAL A N 1
ATOM 636 C CA . VAL A 1 86 ? 6.984 -11.774 -18.529 1.00 76.31 86 VAL A CA 1
ATOM 637 C C . VAL A 1 86 ? 8.191 -10.977 -18.011 1.00 76.31 86 VAL A C 1
ATOM 639 O O . VAL A 1 86 ? 8.655 -10.010 -18.615 1.00 76.31 86 VAL A O 1
ATOM 642 N N . ILE A 1 87 ? 8.696 -11.392 -16.849 1.00 68.88 87 ILE A N 1
ATOM 643 C CA . ILE A 1 87 ? 9.613 -10.627 -15.979 1.00 68.88 87 ILE A CA 1
ATOM 644 C C . ILE A 1 87 ? 10.961 -10.226 -16.605 1.00 68.88 87 ILE A C 1
ATOM 646 O O . ILE A 1 87 ? 11.554 -9.235 -16.190 1.00 68.88 87 ILE A O 1
ATOM 650 N N . ASN A 1 88 ? 11.445 -10.961 -17.612 1.00 69.00 88 ASN A N 1
ATOM 651 C CA . ASN A 1 88 ? 12.758 -10.708 -18.226 1.00 69.00 88 ASN A CA 1
ATOM 652 C C . ASN A 1 88 ? 12.687 -9.849 -19.494 1.00 69.00 88 ASN A C 1
ATOM 654 O O . ASN A 1 88 ? 13.718 -9.385 -19.976 1.00 69.00 88 ASN A O 1
ATOM 658 N N . THR A 1 89 ? 11.495 -9.642 -20.052 1.00 67.31 89 THR A N 1
ATOM 659 C CA . THR A 1 89 ? 11.311 -8.853 -21.282 1.00 67.31 89 THR A CA 1
ATOM 660 C C . THR A 1 89 ? 10.511 -7.588 -21.037 1.00 67.31 89 THR A C 1
ATOM 662 O O . THR A 1 89 ? 10.624 -6.643 -21.810 1.00 67.31 89 THR A O 1
ATOM 665 N N . THR A 1 90 ? 9.744 -7.548 -19.952 1.00 79.81 90 THR A N 1
ATOM 666 C CA . THR A 1 90 ? 8.819 -6.458 -19.680 1.00 79.81 90 THR A CA 1
ATOM 667 C C . THR A 1 90 ? 9.498 -5.329 -18.921 1.00 79.81 90 THR A C 1
ATOM 669 O O . THR A 1 90 ? 10.311 -5.537 -18.017 1.00 79.81 90 THR A O 1
ATOM 672 N N . LEU A 1 91 ? 9.143 -4.108 -19.292 1.00 88.31 91 LEU A N 1
ATOM 673 C CA . LEU A 1 91 ? 9.518 -2.884 -18.612 1.00 88.31 91 LEU A CA 1
ATOM 674 C C . LEU A 1 91 ? 8.315 -1.948 -18.674 1.00 88.31 91 LEU A C 1
ATOM 676 O O . LEU A 1 91 ? 7.638 -1.884 -19.693 1.00 88.31 91 LEU A O 1
ATOM 680 N N . CYS A 1 92 ? 8.050 -1.213 -17.608 1.00 91.69 92 CYS A N 1
ATOM 681 C CA . CYS A 1 92 ? 7.187 -0.047 -17.660 1.00 91.69 92 CYS A CA 1
ATOM 682 C C . CYS A 1 92 ? 7.879 1.073 -16.896 1.00 91.69 92 CYS A C 1
ATOM 684 O O . CYS A 1 92 ? 8.126 0.944 -15.696 1.00 91.69 92 CYS A O 1
ATOM 686 N N . GLN A 1 93 ? 8.242 2.138 -17.609 1.00 93.50 93 GLN A N 1
ATOM 687 C CA . GLN A 1 93 ? 8.926 3.305 -17.049 1.00 93.50 93 GLN A CA 1
ATOM 688 C C . GLN A 1 93 ? 8.049 4.545 -17.126 1.00 93.50 93 GLN A C 1
ATOM 690 O O . GLN A 1 93 ? 7.381 4.785 -18.131 1.00 93.50 93 GLN A O 1
ATOM 695 N N . PHE A 1 94 ? 8.115 5.361 -16.081 1.00 91.25 94 PHE A N 1
ATOM 696 C CA . PHE A 1 94 ? 7.381 6.610 -15.946 1.00 91.25 94 PHE A CA 1
ATOM 697 C C . PHE A 1 94 ? 8.363 7.743 -15.695 1.00 91.25 94 PHE A C 1
ATOM 699 O O . PHE A 1 94 ? 9.260 7.620 -14.858 1.00 91.25 94 PHE A O 1
ATOM 706 N N . ASN A 1 95 ? 8.148 8.877 -16.357 1.00 88.38 95 ASN A N 1
ATOM 707 C CA . ASN A 1 95 ? 8.803 10.118 -15.966 1.00 88.38 95 ASN A CA 1
ATOM 708 C C . ASN A 1 95 ? 8.131 10.640 -14.692 1.00 88.38 95 ASN A C 1
ATOM 710 O O . ASN A 1 95 ? 6.996 11.113 -14.735 1.00 88.38 95 ASN A O 1
ATOM 714 N N . ILE A 1 96 ? 8.833 10.551 -13.564 1.00 85.38 96 ILE A N 1
ATOM 715 C CA . ILE A 1 96 ? 8.368 11.058 -12.270 1.00 85.38 96 ILE A CA 1
ATOM 716 C C . ILE A 1 96 ? 9.345 12.148 -11.861 1.00 85.38 96 ILE A C 1
ATOM 718 O O . ILE A 1 96 ? 10.512 11.852 -11.621 1.00 85.38 96 ILE A O 1
ATOM 722 N N . GLY A 1 97 ? 8.905 13.406 -11.814 1.00 79.44 97 GLY A N 1
ATOM 723 C CA . GLY A 1 97 ? 9.733 14.512 -11.330 1.00 79.44 97 GLY A CA 1
ATOM 724 C C . GLY A 1 97 ? 10.139 14.332 -9.863 1.00 79.44 97 GLY A C 1
ATOM 725 O O . GLY A 1 97 ? 9.558 13.534 -9.127 1.00 79.44 97 GLY A O 1
ATOM 726 N N . GLN A 1 98 ? 11.150 15.074 -9.409 1.00 74.88 98 GLN A N 1
ATOM 727 C CA . GLN A 1 98 ? 11.474 15.115 -7.982 1.00 74.88 98 GLN A CA 1
ATOM 728 C C . GLN A 1 98 ? 10.273 15.665 -7.195 1.00 74.88 98 GLN A C 1
ATOM 730 O O . GLN A 1 98 ? 9.747 16.720 -7.537 1.00 74.88 98 GLN A O 1
ATOM 735 N N . GLY A 1 99 ? 9.858 14.954 -6.142 1.00 73.56 99 GLY A N 1
ATOM 736 C CA . GLY A 1 99 ? 8.689 15.318 -5.333 1.00 73.56 99 GLY A CA 1
ATOM 737 C C . GLY A 1 99 ? 7.340 14.999 -5.985 1.00 73.56 99 GLY A C 1
ATOM 738 O O . GLY A 1 99 ? 6.305 15.332 -5.416 1.00 73.56 99 GLY A O 1
ATOM 739 N N . ASP A 1 100 ? 7.347 14.355 -7.153 1.00 85.81 100 ASP A N 1
ATOM 740 C CA . ASP A 1 100 ? 6.141 13.952 -7.864 1.00 85.81 100 ASP A CA 1
ATOM 741 C C . ASP A 1 100 ? 5.774 12.482 -7.574 1.00 85.81 100 ASP A C 1
ATOM 743 O O . ASP A 1 100 ? 6.525 11.737 -6.935 1.00 85.81 100 ASP A O 1
ATOM 747 N N . SER A 1 101 ? 4.610 12.052 -8.058 1.00 90.75 101 SER A N 1
ATOM 748 C CA . SER A 1 101 ? 4.159 10.660 -7.989 1.00 90.75 101 SER A CA 1
ATOM 749 C C . SER A 1 101 ? 3.619 10.171 -9.330 1.00 90.75 101 SER A C 1
ATOM 751 O O . SER A 1 101 ? 3.163 10.966 -10.155 1.00 90.75 101 SER A O 1
ATOM 753 N N . ALA A 1 102 ? 3.664 8.854 -9.524 1.00 93.00 102 ALA A N 1
ATOM 754 C CA . ALA A 1 102 ? 2.918 8.167 -10.573 1.00 93.00 102 ALA A CA 1
ATOM 755 C C . ALA A 1 102 ? 1.940 7.187 -9.931 1.00 93.00 102 ALA A C 1
ATOM 757 O O . ALA A 1 102 ? 2.259 6.547 -8.925 1.00 93.00 102 ALA A O 1
ATOM 758 N N . THR A 1 103 ? 0.759 7.055 -10.516 1.00 95.81 103 THR A N 1
ATOM 759 C CA . THR A 1 103 ? -0.249 6.092 -10.088 1.00 95.81 103 THR A CA 1
ATOM 760 C C . THR A 1 103 ? -0.453 5.027 -11.150 1.00 95.81 103 THR A C 1
ATOM 762 O O . THR A 1 103 ? -0.535 5.329 -12.336 1.00 95.81 103 THR A O 1
ATOM 765 N N . LEU A 1 104 ? -0.542 3.773 -10.709 1.00 97.12 104 LEU A N 1
ATOM 766 C CA . LEU A 1 104 ? -0.957 2.630 -11.519 1.00 97.12 104 LEU A CA 1
ATOM 767 C C . LEU A 1 104 ? -2.315 2.177 -11.019 1.00 97.12 104 LEU A C 1
ATOM 769 O O . LEU A 1 104 ? -2.398 1.644 -9.914 1.00 97.12 104 LEU A O 1
ATOM 773 N N . THR A 1 105 ? -3.360 2.419 -11.801 1.00 98.12 105 THR A N 1
ATOM 774 C CA . THR A 1 105 ? -4.745 2.107 -11.446 1.00 98.12 105 THR A CA 1
ATOM 775 C C . THR A 1 105 ? -5.180 0.811 -12.108 1.00 98.12 105 THR A C 1
AT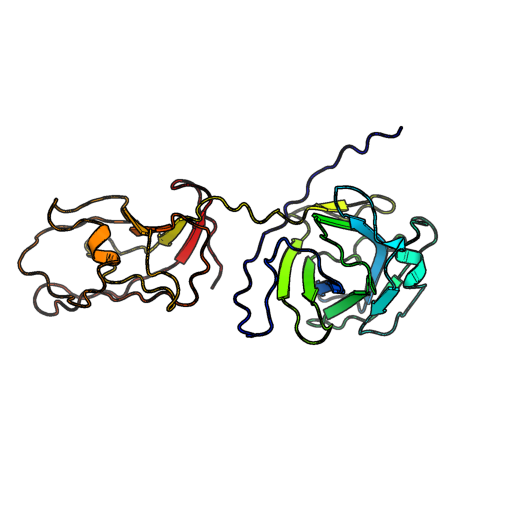OM 777 O O . THR A 1 105 ? -5.045 0.659 -13.318 1.00 98.12 105 THR A O 1
ATOM 780 N N . LEU A 1 106 ? -5.713 -0.095 -11.297 1.00 98.19 106 LEU A N 1
ATOM 781 C CA . LEU A 1 106 ? -6.258 -1.400 -11.640 1.00 98.19 106 LEU A CA 1
ATOM 782 C C . LEU A 1 106 ? -7.783 -1.328 -11.506 1.00 98.19 106 LEU A C 1
ATOM 784 O O . LEU A 1 106 ? -8.285 -1.093 -10.404 1.00 98.19 106 LEU A O 1
ATOM 788 N N . ASP A 1 107 ? -8.511 -1.536 -12.601 1.00 98.06 107 ASP A N 1
ATOM 789 C CA . ASP A 1 107 ? -9.970 -1.677 -12.619 1.00 98.06 107 ASP A CA 1
ATOM 790 C C . ASP A 1 107 ? -10.346 -3.155 -12.784 1.00 98.06 107 ASP A C 1
ATOM 792 O O . ASP A 1 107 ? -10.105 -3.757 -13.828 1.00 98.06 107 ASP A O 1
ATOM 796 N N . PHE A 1 108 ? -10.959 -3.746 -11.758 1.00 97.69 108 PHE A N 1
ATOM 797 C CA . PHE A 1 108 ? -11.475 -5.120 -11.807 1.00 97.69 108 PHE A CA 1
ATOM 798 C C . PHE A 1 108 ? -12.900 -5.223 -12.389 1.00 97.69 108 PHE A C 1
ATOM 800 O O . PHE A 1 108 ? -13.546 -6.277 -12.328 1.00 97.69 108 PHE A O 1
ATOM 807 N N . GLY A 1 109 ? -13.422 -4.125 -12.938 1.00 96.69 109 GLY A N 1
ATOM 808 C CA . GLY A 1 109 ? -14.702 -4.052 -13.626 1.00 96.69 109 GLY A CA 1
ATOM 809 C C . GLY A 1 109 ? -15.867 -4.478 -12.737 1.00 96.69 109 GLY A C 1
ATOM 810 O O . GLY A 1 109 ? -16.038 -4.016 -11.609 1.00 96.69 109 GLY A O 1
ATOM 811 N N . SER A 1 110 ? -16.691 -5.393 -13.244 1.00 96.00 110 SER A N 1
ATOM 812 C CA . SER A 1 110 ? -17.843 -5.929 -12.514 1.00 96.00 110 SER A CA 1
ATOM 813 C C . SER A 1 110 ? -17.485 -6.984 -11.461 1.00 96.00 110 SER A C 1
ATOM 815 O O . SER A 1 110 ? -18.393 -7.513 -10.823 1.00 96.00 110 SER A O 1
ATOM 817 N N . THR A 1 111 ? -16.200 -7.316 -11.273 1.00 96.62 111 THR A N 1
ATOM 818 C CA . THR A 1 111 ? -15.753 -8.352 -10.323 1.00 96.62 111 THR A CA 1
ATOM 819 C C . THR A 1 111 ? -14.798 -7.776 -9.267 1.00 96.62 111 THR A C 1
ATOM 821 O O . THR A 1 111 ? -13.599 -8.057 -9.314 1.00 96.62 111 THR A O 1
ATOM 824 N N . PRO A 1 112 ? -15.299 -6.992 -8.291 1.00 95.88 112 PRO A N 1
ATOM 825 C CA . PRO A 1 112 ? -14.490 -6.435 -7.208 1.00 95.88 112 PRO A CA 1
ATOM 826 C C . PRO A 1 112 ? -13.608 -7.469 -6.496 1.00 95.88 112 PRO A C 1
ATOM 828 O O . PRO A 1 112 ? -13.997 -8.626 -6.300 1.00 95.88 112 PRO A O 1
ATOM 831 N N . ARG A 1 113 ? -12.419 -7.040 -6.063 1.00 95.31 113 ARG A N 1
ATOM 832 C CA . ARG A 1 113 ? -11.422 -7.893 -5.403 1.00 95.31 113 ARG A CA 1
ATOM 833 C C . ARG A 1 113 ? -11.059 -7.362 -4.025 1.00 95.31 113 ARG A C 1
ATOM 835 O O . ARG A 1 113 ? -10.956 -6.156 -3.815 1.00 95.31 113 ARG A O 1
ATOM 842 N N . LYS A 1 114 ? -10.825 -8.286 -3.094 1.00 92.81 114 LYS A N 1
ATOM 843 C CA . LYS A 1 114 ? -10.172 -8.010 -1.813 1.00 92.81 114 LYS A CA 1
ATOM 844 C C . LYS A 1 114 ? -8.682 -8.269 -1.995 1.00 92.81 114 LYS A C 1
ATOM 846 O O . LYS A 1 114 ? -8.269 -9.426 -1.997 1.00 92.81 114 LYS A O 1
ATOM 851 N N . VAL A 1 115 ? -7.907 -7.210 -2.198 1.00 91.12 115 VAL A N 1
ATOM 852 C CA . VAL A 1 115 ? -6.459 -7.321 -2.398 1.00 91.12 115 VAL A CA 1
ATOM 853 C C . VAL A 1 115 ? -5.770 -7.480 -1.043 1.00 91.12 115 VAL A C 1
ATOM 855 O O . VAL A 1 115 ? -6.019 -6.704 -0.120 1.00 91.12 115 VAL A O 1
ATOM 858 N N . ASP A 1 116 ? -4.918 -8.496 -0.921 1.00 88.00 116 ASP A N 1
ATOM 859 C CA . ASP A 1 116 ? -4.150 -8.820 0.287 1.00 88.00 116 ASP A CA 1
ATOM 860 C C . ASP A 1 116 ? -2.630 -8.709 0.098 1.00 88.00 116 ASP A C 1
ATOM 862 O O . ASP A 1 116 ? -1.877 -8.793 1.069 1.00 88.00 116 ASP A O 1
ATOM 866 N N . GLY A 1 117 ? -2.159 -8.425 -1.117 1.00 88.44 117 GLY A N 1
ATOM 867 C CA . GLY A 1 117 ? -0.744 -8.187 -1.371 1.00 88.44 117 GLY A CA 1
ATOM 868 C C . GLY A 1 117 ? -0.461 -7.556 -2.726 1.00 88.44 117 GLY A C 1
ATOM 869 O O . GLY A 1 117 ? -1.239 -7.688 -3.669 1.00 88.44 117 GLY A O 1
ATOM 870 N N . ILE A 1 118 ? 0.689 -6.893 -2.822 1.00 94.31 118 ILE A N 1
ATOM 871 C CA . ILE A 1 118 ? 1.245 -6.384 -4.078 1.00 94.31 118 ILE A CA 1
ATOM 872 C C . ILE A 1 118 ? 2.644 -6.967 -4.258 1.00 94.31 118 ILE A C 1
ATOM 874 O O . ILE A 1 118 ? 3.501 -6.812 -3.391 1.00 94.31 118 ILE A O 1
ATOM 878 N N . GLY A 1 119 ? 2.877 -7.640 -5.379 1.00 94.06 119 GLY A N 1
ATOM 879 C CA . GLY A 1 119 ? 4.199 -8.084 -5.806 1.00 94.06 119 GLY A CA 1
ATOM 880 C C . GLY A 1 119 ? 4.800 -7.097 -6.794 1.00 94.06 119 GLY A C 1
ATOM 881 O O . GLY A 1 119 ? 4.127 -6.672 -7.729 1.00 94.06 119 GLY A O 1
ATOM 882 N N . ILE A 1 120 ? 6.063 -6.729 -6.610 1.00 94.12 120 ILE A N 1
ATOM 883 C CA . ILE A 1 120 ? 6.801 -5.898 -7.562 1.00 94.12 120 ILE A CA 1
ATOM 884 C C . ILE A 1 120 ? 8.039 -6.658 -8.014 1.00 94.12 120 ILE A C 1
ATOM 886 O O . ILE A 1 120 ? 8.858 -7.093 -7.201 1.00 94.12 120 ILE A O 1
ATOM 890 N N . TYR A 1 121 ? 8.183 -6.772 -9.329 1.00 94.38 121 TYR A N 1
ATOM 891 C CA . TYR A 1 121 ? 9.445 -7.091 -9.974 1.00 94.38 121 TYR A CA 1
ATOM 892 C C . TYR A 1 121 ? 10.136 -5.779 -10.336 1.00 94.38 121 TYR A C 1
ATOM 894 O O . TYR A 1 121 ? 9.542 -4.955 -11.042 1.00 94.38 121 TYR A O 1
ATOM 902 N N . PRO A 1 122 ? 11.374 -5.563 -9.872 1.00 94.25 122 PRO A N 1
ATOM 903 C CA . PRO A 1 122 ? 12.075 -4.320 -10.129 1.00 94.25 122 PRO A CA 1
ATOM 904 C C . PRO A 1 122 ? 12.332 -4.127 -11.618 1.00 94.25 122 PRO A C 1
ATOM 906 O O . PRO A 1 122 ? 12.302 -5.082 -12.391 1.00 94.25 122 PRO A O 1
ATOM 909 N N . ASN A 1 123 ? 12.624 -2.891 -12.007 1.00 93.25 123 ASN A N 1
ATOM 910 C CA . ASN A 1 123 ? 13.158 -2.561 -13.318 1.00 93.25 123 ASN A CA 1
ATOM 911 C C . ASN A 1 123 ? 14.333 -3.498 -13.643 1.00 93.25 123 ASN A C 1
ATOM 913 O O . ASN A 1 123 ? 15.352 -3.494 -12.950 1.00 93.25 123 ASN A O 1
ATOM 917 N N . LYS A 1 124 ? 14.166 -4.315 -14.685 1.00 91.69 124 LYS A N 1
ATOM 918 C CA . LYS A 1 124 ? 15.145 -5.324 -15.102 1.00 91.69 124 LYS A CA 1
ATOM 919 C C . LYS A 1 124 ? 16.494 -4.735 -15.517 1.00 91.69 124 LYS A C 1
ATOM 921 O O . LYS A 1 124 ? 17.510 -5.399 -15.337 1.00 91.69 124 LYS A O 1
ATOM 926 N N . ASP A 1 125 ? 16.496 -3.520 -16.064 1.00 91.75 125 ASP A N 1
ATOM 927 C CA . ASP A 1 125 ? 17.691 -2.882 -16.622 1.00 91.75 125 ASP A CA 1
ATOM 928 C C . ASP A 1 125 ? 18.419 -2.054 -15.553 1.00 91.75 125 ASP A C 1
ATOM 930 O O . ASP A 1 125 ? 19.646 -2.052 -15.486 1.00 91.75 125 ASP A O 1
ATOM 934 N N . GLU A 1 126 ? 17.663 -1.394 -14.672 1.00 91.62 126 GLU A N 1
ATOM 935 C CA . GLU A 1 126 ? 18.191 -0.553 -13.593 1.00 91.62 126 GLU A CA 1
ATOM 936 C C . GLU A 1 126 ? 17.390 -0.765 -12.290 1.00 91.62 126 GLU A C 1
ATOM 938 O O . GLU A 1 126 ? 16.527 0.052 -11.958 1.00 91.62 126 GLU A O 1
ATOM 943 N N . PRO A 1 127 ? 17.641 -1.845 -11.517 1.00 92.19 127 PRO A N 1
ATOM 944 C CA . PRO A 1 127 ? 16.836 -2.188 -10.335 1.00 92.19 127 PRO A CA 1
ATOM 945 C C . PRO A 1 127 ? 16.765 -1.084 -9.276 1.00 92.19 127 PRO A C 1
ATOM 947 O O . PRO A 1 127 ? 15.751 -0.936 -8.595 1.00 92.19 127 PRO A O 1
ATOM 950 N N . ASN A 1 128 ? 17.811 -0.265 -9.163 1.00 89.06 128 ASN A N 1
ATOM 951 C CA . ASN A 1 128 ? 17.865 0.907 -8.286 1.00 89.06 128 ASN A CA 1
ATOM 952 C C . ASN A 1 128 ? 16.905 2.042 -8.694 1.00 89.06 128 ASN A C 1
ATOM 954 O O . ASN A 1 128 ? 16.740 2.986 -7.927 1.00 89.06 128 ASN A O 1
ATOM 958 N N . ARG A 1 129 ? 16.263 1.953 -9.865 1.00 90.62 129 ARG A N 1
ATOM 959 C CA . ARG A 1 129 ? 15.182 2.845 -10.313 1.00 90.62 129 ARG A CA 1
ATOM 960 C C . ARG A 1 129 ? 13.795 2.229 -10.178 1.00 90.62 129 ARG A C 1
ATOM 962 O O . ARG A 1 129 ? 12.864 2.669 -10.850 1.00 90.62 129 ARG A O 1
ATOM 969 N N . SER A 1 130 ? 13.658 1.203 -9.349 1.00 92.69 130 SER A N 1
ATOM 970 C CA . SER A 1 130 ? 12.347 0.654 -9.008 1.00 92.69 130 SER A CA 1
ATOM 971 C C . SER A 1 130 ? 11.774 1.355 -7.781 1.00 92.69 130 SER A C 1
ATOM 973 O O . SER A 1 130 ? 12.556 1.838 -6.957 1.00 92.69 130 SER A O 1
ATOM 975 N N . PRO A 1 131 ? 10.439 1.381 -7.621 1.00 91.00 131 PRO A N 1
ATOM 976 C CA . PRO A 1 131 ? 9.796 2.052 -6.498 1.00 91.00 131 PRO A CA 1
ATOM 977 C C . PRO A 1 131 ? 10.396 1.627 -5.156 1.00 91.00 131 PRO A C 1
ATOM 979 O O . PRO A 1 131 ? 10.376 0.451 -4.801 1.00 91.00 131 PRO A O 1
ATOM 982 N N . ALA A 1 132 ? 10.951 2.576 -4.404 1.00 89.00 132 ALA A N 1
ATOM 983 C CA . ALA A 1 132 ? 11.460 2.317 -3.054 1.00 89.00 132 ALA A CA 1
ATOM 984 C C . ALA A 1 132 ? 10.383 2.532 -1.981 1.00 89.00 132 ALA A C 1
ATOM 986 O O . ALA A 1 132 ? 10.499 1.994 -0.881 1.00 89.00 132 ALA A O 1
ATOM 987 N N . ALA A 1 133 ? 9.349 3.312 -2.304 1.00 87.50 133 ALA A N 1
ATOM 988 C CA . ALA A 1 133 ? 8.208 3.599 -1.451 1.00 87.50 133 ALA A CA 1
ATOM 989 C C . ALA A 1 133 ? 6.951 3.845 -2.296 1.00 87.50 133 ALA A C 1
ATOM 991 O O . ALA A 1 133 ? 7.014 4.453 -3.365 1.00 87.50 133 ALA A O 1
ATOM 992 N N . PHE A 1 134 ? 5.799 3.383 -1.822 1.00 90.19 134 PHE A N 1
ATOM 993 C CA . PHE A 1 134 ? 4.526 3.570 -2.507 1.00 90.19 134 PHE A CA 1
ATOM 994 C C . PHE A 1 134 ? 3.342 3.397 -1.557 1.00 90.19 134 PHE A C 1
ATOM 996 O O . PHE A 1 134 ? 3.422 2.721 -0.530 1.00 90.19 134 PHE A O 1
ATOM 1003 N N . TRP A 1 135 ? 2.223 4.003 -1.931 1.00 90.25 135 TRP A N 1
ATOM 1004 C CA . TRP A 1 135 ? 0.932 3.768 -1.301 1.00 90.25 135 TRP A CA 1
ATOM 1005 C C . TRP A 1 135 ? 0.145 2.726 -2.074 1.00 90.25 135 TRP A C 1
ATOM 1007 O O . TRP A 1 135 ? 0.177 2.697 -3.304 1.00 90.25 135 TRP A O 1
ATOM 1017 N N . ILE A 1 136 ? -0.605 1.918 -1.339 1.00 90.94 136 ILE A N 1
ATOM 1018 C CA . ILE A 1 136 ? -1.683 1.098 -1.875 1.00 90.94 136 ILE A CA 1
ATOM 1019 C C . ILE A 1 136 ? -2.982 1.773 -1.463 1.00 90.94 136 ILE A C 1
ATOM 1021 O O . ILE A 1 136 ? -3.192 2.048 -0.279 1.00 90.94 136 ILE A O 1
ATOM 1025 N N . GLU A 1 137 ? -3.832 2.066 -2.435 1.00 92.00 137 GLU A N 1
ATOM 1026 C CA . GLU A 1 137 ? -5.072 2.817 -2.246 1.00 92.00 137 GLU A CA 1
ATOM 1027 C C . GLU A 1 137 ? -6.212 2.085 -2.965 1.00 92.00 137 GLU A C 1
ATOM 1029 O O . GLU A 1 137 ? -5.979 1.385 -3.953 1.00 92.00 137 GLU A O 1
ATOM 1034 N N . TRP A 1 138 ? -7.439 2.233 -2.474 1.00 93.19 138 TRP A N 1
ATOM 1035 C CA . TRP A 1 138 ? -8.637 1.674 -3.104 1.00 93.19 138 TRP A CA 1
ATOM 1036 C C . TRP A 1 138 ? -9.675 2.760 -3.365 1.00 93.19 138 TRP A C 1
ATOM 1038 O O . TRP A 1 138 ? -9.640 3.839 -2.766 1.00 93.19 138 TRP A O 1
ATOM 1048 N N . SER A 1 139 ? -10.586 2.462 -4.282 1.00 92.81 139 SER A N 1
ATOM 1049 C CA . SER A 1 139 ? -11.748 3.282 -4.592 1.00 92.81 139 SER A CA 1
ATOM 1050 C C . SER A 1 139 ? -12.874 2.400 -5.129 1.00 92.81 139 SER A C 1
ATOM 1052 O O . SER A 1 139 ? -12.625 1.386 -5.786 1.00 92.81 139 SER A O 1
ATOM 1054 N N . ASP A 1 140 ? -14.118 2.800 -4.889 1.00 91.62 140 ASP A N 1
ATOM 1055 C CA . ASP A 1 140 ? -15.287 2.175 -5.515 1.00 91.62 140 ASP A CA 1
ATOM 1056 C C . ASP A 1 140 ? -15.740 2.932 -6.781 1.00 91.62 140 ASP A C 1
ATOM 1058 O O . ASP A 1 140 ? -16.465 2.374 -7.605 1.00 91.62 140 ASP A O 1
ATOM 1062 N N . ASP A 1 141 ? -15.263 4.168 -6.985 1.00 92.44 141 ASP A N 1
ATOM 1063 C CA . ASP A 1 141 ? -15.696 5.076 -8.062 1.00 92.44 141 ASP A CA 1
ATOM 1064 C C . ASP A 1 141 ? -14.556 5.675 -8.913 1.00 92.44 141 ASP A C 1
ATOM 1066 O O . ASP A 1 141 ? -14.822 6.408 -9.863 1.00 92.44 141 ASP A O 1
ATOM 1070 N N . ALA A 1 142 ? -13.298 5.353 -8.597 1.00 94.19 142 ALA A N 1
ATOM 1071 C CA . ALA A 1 142 ? -12.067 5.881 -9.198 1.00 94.19 142 ALA A CA 1
ATOM 1072 C C . ALA A 1 142 ? -11.819 7.394 -9.019 1.00 94.19 142 ALA A C 1
ATOM 1074 O O . ALA A 1 142 ? -10.821 7.919 -9.522 1.00 94.19 142 ALA A O 1
ATOM 1075 N N . THR A 1 143 ? -12.663 8.101 -8.265 1.00 91.44 143 THR A N 1
ATOM 1076 C CA . THR A 1 143 ? -12.542 9.544 -8.005 1.00 91.44 143 THR A CA 1
ATOM 1077 C C . THR A 1 143 ? -12.078 9.830 -6.579 1.00 91.44 143 THR A C 1
ATOM 1079 O O . THR A 1 143 ? -11.166 10.636 -6.381 1.00 91.44 143 THR A O 1
ATOM 1082 N N . ALA A 1 144 ? -12.632 9.126 -5.591 1.00 87.88 144 ALA A N 1
ATOM 1083 C CA . ALA A 1 144 ? -12.250 9.227 -4.190 1.00 87.88 144 ALA A CA 1
ATOM 1084 C C . ALA A 1 144 ? -11.388 8.026 -3.797 1.00 87.88 144 ALA A C 1
ATOM 1086 O O . ALA A 1 144 ? -11.815 6.878 -3.914 1.00 87.88 144 ALA A O 1
ATOM 1087 N N . TRP A 1 145 ? -10.168 8.291 -3.331 1.00 88.38 145 TRP A N 1
ATOM 1088 C CA . TRP A 1 145 ? -9.179 7.255 -3.041 1.00 88.38 145 TRP A CA 1
ATOM 1089 C C . TRP A 1 145 ? -8.855 7.196 -1.556 1.00 88.38 145 TRP A C 1
ATOM 1091 O O . TRP A 1 145 ? -8.441 8.192 -0.963 1.00 88.38 145 TRP A O 1
ATOM 1101 N N . THR A 1 146 ? -8.983 6.003 -0.982 1.00 83.12 146 THR A N 1
ATOM 1102 C CA . THR A 1 146 ? -8.671 5.736 0.421 1.00 83.12 146 THR A CA 1
ATOM 1103 C C . THR A 1 146 ? -7.350 4.976 0.533 1.00 83.12 146 THR A C 1
ATOM 1105 O O . THR A 1 146 ? -7.225 3.879 -0.020 1.00 83.12 146 THR A O 1
ATOM 1108 N N . PRO A 1 147 ? -6.351 5.505 1.262 1.00 84.44 147 PRO A N 1
ATOM 1109 C CA . PRO A 1 147 ? -5.135 4.757 1.544 1.00 84.44 147 PRO A CA 1
ATOM 1110 C C . PRO A 1 147 ? -5.398 3.507 2.390 1.00 84.44 147 PRO A C 1
ATOM 1112 O O . PRO A 1 147 ? -6.092 3.557 3.404 1.00 84.44 147 PRO A O 1
ATOM 1115 N N . LYS A 1 148 ? -4.798 2.388 1.974 1.00 80.00 148 LYS A N 1
ATOM 1116 C CA . LYS A 1 148 ? -4.840 1.089 2.659 1.00 80.00 148 LYS A CA 1
ATOM 1117 C C . LYS A 1 148 ? -3.544 0.791 3.403 1.00 80.00 148 LYS A C 1
ATOM 1119 O O . LYS A 1 148 ? -3.565 0.346 4.549 1.00 80.00 148 LYS A O 1
ATOM 1124 N N . ALA A 1 149 ? -2.414 0.988 2.733 1.00 79.88 149 ALA A N 1
ATOM 1125 C CA . ALA A 1 149 ? -1.098 0.684 3.272 1.00 79.88 149 ALA A CA 1
ATOM 1126 C C . ALA A 1 149 ? -0.039 1.590 2.650 1.00 79.88 149 ALA A C 1
ATOM 1128 O O . ALA A 1 149 ? -0.162 2.007 1.496 1.00 79.88 149 ALA A O 1
ATOM 1129 N N . PHE A 1 150 ? 1.017 1.845 3.416 1.00 81.81 150 PHE A N 1
ATOM 1130 C CA . PHE A 1 150 ? 2.259 2.387 2.888 1.00 81.81 150 PHE A CA 1
ATOM 1131 C C . PHE A 1 150 ? 3.333 1.310 2.948 1.00 81.81 150 PHE A C 1
ATOM 1133 O O . PHE A 1 150 ? 3.559 0.673 3.984 1.00 81.81 150 PHE A O 1
ATOM 1140 N N . CYS A 1 151 ? 3.981 1.107 1.813 1.00 83.44 151 CYS A N 1
ATOM 1141 C CA . CYS A 1 151 ? 5.009 0.106 1.620 1.00 83.44 151 CYS A CA 1
ATOM 1142 C C . CYS A 1 151 ? 6.312 0.813 1.274 1.00 83.44 151 CYS A C 1
ATOM 1144 O O . CYS A 1 151 ? 6.326 1.775 0.507 1.00 83.44 151 CYS A O 1
ATOM 1146 N N . ARG A 1 152 ? 7.415 0.324 1.833 1.00 88.69 152 ARG A N 1
ATOM 1147 C CA . ARG A 1 152 ? 8.759 0.767 1.479 1.00 88.69 152 ARG A CA 1
ATOM 1148 C C . ARG A 1 152 ? 9.741 -0.384 1.614 1.00 88.69 152 ARG A C 1
ATOM 1150 O O . ARG A 1 152 ? 9.471 -1.331 2.347 1.00 88.69 152 ARG A O 1
ATOM 1157 N N . LEU A 1 153 ? 10.874 -0.278 0.933 1.00 84.06 153 LEU A N 1
ATOM 1158 C CA . LEU A 1 153 ? 12.029 -1.109 1.250 1.00 84.06 153 LEU A CA 1
ATOM 1159 C C . LEU A 1 153 ? 12.533 -0.788 2.661 1.00 84.06 153 LEU A C 1
ATOM 1161 O O . LEU A 1 153 ? 12.535 0.376 3.078 1.00 84.06 153 LEU A O 1
ATOM 1165 N N . GLU A 1 154 ? 12.968 -1.815 3.387 1.00 81.81 154 GLU A N 1
ATOM 1166 C CA . GLU A 1 154 ? 13.597 -1.613 4.691 1.00 81.81 154 GLU A CA 1
ATOM 1167 C C . GLU A 1 154 ? 14.998 -1.009 4.540 1.00 81.81 154 GLU A C 1
ATOM 1169 O O . GLU A 1 154 ? 15.619 -1.034 3.473 1.00 81.81 154 GLU A O 1
ATOM 1174 N N . GLN A 1 155 ? 15.524 -0.442 5.625 1.00 78.44 155 GLN A N 1
ATOM 1175 C CA . GLN A 1 155 ? 16.864 0.134 5.608 1.00 78.44 155 GLN A CA 1
ATOM 1176 C C . GLN A 1 155 ? 17.909 -0.922 5.214 1.00 78.44 155 GLN A C 1
ATOM 1178 O O . GLN A 1 155 ? 18.028 -1.965 5.851 1.00 78.44 155 GLN A O 1
ATOM 1183 N N . GLY A 1 156 ? 18.695 -0.619 4.178 1.00 85.38 156 GLY A N 1
ATOM 1184 C CA . GLY A 1 156 ? 19.729 -1.515 3.653 1.00 85.38 156 GLY A CA 1
ATOM 1185 C C . GLY A 1 156 ? 19.217 -2.551 2.651 1.00 85.38 156 GLY A C 1
ATOM 1186 O O . GLY A 1 156 ? 20.029 -3.234 2.029 1.00 85.38 156 GLY A O 1
ATOM 1187 N N . GLU A 1 157 ? 17.904 -2.649 2.436 1.00 86.19 157 GLU A N 1
ATOM 1188 C CA . GLU A 1 157 ? 17.369 -3.475 1.365 1.00 86.19 157 GLU A CA 1
ATOM 1189 C C . GLU A 1 157 ? 17.566 -2.824 -0.003 1.00 86.19 157 GLU A C 1
ATOM 1191 O O . GLU A 1 157 ? 17.416 -1.616 -0.187 1.00 86.19 157 GLU A O 1
ATOM 1196 N N . THR A 1 158 ? 17.836 -3.664 -0.997 1.00 90.50 158 THR A N 1
ATOM 1197 C CA . THR A 1 158 ? 17.929 -3.262 -2.398 1.00 90.50 158 THR A CA 1
ATOM 1198 C C . THR A 1 158 ? 17.043 -4.142 -3.268 1.00 90.50 158 THR A C 1
ATOM 1200 O O . THR A 1 158 ? 16.592 -5.226 -2.877 1.00 90.50 158 THR A O 1
ATOM 1203 N N . TRP A 1 159 ? 16.763 -3.646 -4.467 1.00 93.00 159 TRP A N 1
ATOM 1204 C CA . TRP A 1 159 ? 16.131 -4.421 -5.520 1.00 93.00 159 TRP A CA 1
ATOM 1205 C C . TRP A 1 159 ? 17.146 -5.347 -6.190 1.00 93.00 159 TRP A C 1
ATOM 1207 O O . TRP A 1 159 ? 18.283 -4.958 -6.446 1.00 93.00 159 TRP A O 1
ATOM 1217 N N . THR A 1 160 ? 16.723 -6.568 -6.514 1.00 92.75 160 THR A N 1
ATOM 1218 C CA . THR A 1 160 ? 17.506 -7.524 -7.310 1.00 92.75 160 THR A CA 1
ATOM 1219 C C . THR A 1 160 ? 16.737 -7.840 -8.586 1.00 92.75 160 THR A C 1
ATOM 1221 O O . THR A 1 160 ? 15.588 -8.273 -8.509 1.00 92.75 160 THR A O 1
ATOM 1224 N N . ALA A 1 161 ? 17.352 -7.612 -9.751 1.00 89.38 161 ALA A N 1
ATOM 1225 C CA . ALA A 1 161 ? 16.734 -7.887 -11.050 1.00 89.38 161 ALA A CA 1
ATOM 1226 C C . ALA A 1 161 ? 16.190 -9.325 -11.120 1.00 89.38 161 ALA A C 1
ATOM 1228 O O . ALA A 1 161 ? 16.844 -10.262 -10.664 1.00 89.38 161 ALA A O 1
ATOM 1229 N N . GLY A 1 162 ? 14.993 -9.496 -11.688 1.00 88.31 162 GLY A N 1
ATOM 1230 C CA . GLY A 1 162 ? 14.347 -10.806 -11.843 1.00 88.31 162 GLY A CA 1
ATOM 1231 C C . GLY A 1 162 ? 13.756 -11.408 -10.560 1.00 88.31 162 GLY A C 1
ATOM 1232 O O . GLY A 1 162 ? 13.099 -12.446 -10.635 1.00 88.31 162 GLY A O 1
ATOM 1233 N N . THR A 1 163 ? 13.931 -10.764 -9.402 1.00 91.75 163 THR A N 1
ATOM 1234 C CA . THR A 1 163 ? 13.377 -11.223 -8.123 1.00 91.75 163 THR A CA 1
ATOM 1235 C C . THR A 1 163 ? 12.145 -10.415 -7.748 1.00 91.75 163 THR A C 1
ATOM 1237 O O . THR A 1 163 ? 12.176 -9.187 -7.725 1.00 91.75 163 THR A O 1
ATOM 1240 N N . GLU A 1 164 ? 11.066 -11.110 -7.404 1.00 92.44 164 GLU A N 1
ATOM 1241 C CA . GLU A 1 164 ? 9.877 -10.480 -6.837 1.00 92.44 164 GLU A CA 1
ATOM 1242 C C . GLU A 1 164 ? 10.116 -10.061 -5.391 1.00 92.44 164 GLU A C 1
ATOM 1244 O O . GLU A 1 164 ? 10.682 -10.827 -4.607 1.00 92.44 164 GLU A O 1
ATOM 1249 N N . LYS A 1 165 ? 9.581 -8.904 -5.004 1.00 92.06 165 LYS A N 1
ATOM 1250 C CA . LYS A 1 165 ? 9.259 -8.637 -3.601 1.00 92.06 165 LYS A CA 1
ATOM 1251 C C . LYS A 1 165 ? 7.757 -8.500 -3.435 1.00 92.06 165 LYS A C 1
ATOM 1253 O O . LYS A 1 165 ? 7.130 -7.702 -4.128 1.00 92.06 165 LYS A O 1
ATOM 1258 N N . VAL A 1 166 ? 7.207 -9.265 -2.495 1.00 90.19 166 VAL A N 1
ATOM 1259 C CA . VAL A 1 166 ? 5.788 -9.224 -2.138 1.00 90.19 166 VAL A CA 1
ATOM 1260 C C . VAL A 1 166 ? 5.612 -8.407 -0.866 1.00 90.19 166 VAL A C 1
ATOM 1262 O O . VAL A 1 166 ? 6.213 -8.698 0.169 1.00 90.19 166 VAL A O 1
ATOM 1265 N N . PHE A 1 167 ? 4.763 -7.391 -0.954 1.00 87.44 167 PHE A N 1
ATOM 1266 C CA . PHE A 1 167 ? 4.340 -6.548 0.152 1.00 87.44 167 PHE A CA 1
ATOM 1267 C C . PHE A 1 167 ? 2.935 -6.977 0.550 1.00 87.44 167 PHE A C 1
ATOM 1269 O O . PHE A 1 167 ? 1.960 -6.692 -0.148 1.00 87.44 167 PHE A O 1
ATOM 1276 N N . ASN A 1 168 ? 2.839 -7.695 1.665 1.00 85.00 168 ASN A N 1
ATOM 1277 C CA . ASN A 1 168 ? 1.553 -8.132 2.192 1.00 85.00 168 ASN A CA 1
ATOM 1278 C C . ASN A 1 168 ? 0.806 -6.926 2.749 1.00 85.00 168 ASN A C 1
ATOM 1280 O O . ASN A 1 168 ? 1.328 -6.212 3.604 1.00 85.00 168 ASN A O 1
ATOM 1284 N N . ILE A 1 169 ? -0.425 -6.721 2.301 1.00 79.06 169 ILE A N 1
ATOM 1285 C CA . ILE A 1 169 ? -1.317 -5.737 2.895 1.00 79.06 169 ILE A CA 1
ATOM 1286 C C . ILE A 1 169 ? -1.799 -6.344 4.210 1.00 79.06 169 ILE A C 1
ATOM 1288 O O . ILE A 1 169 ? -2.425 -7.407 4.191 1.00 79.06 169 ILE A O 1
ATOM 1292 N N . PRO A 1 170 ? -1.525 -5.718 5.366 1.00 66.12 170 PRO A N 1
ATOM 1293 C CA . PRO A 1 170 ? -1.995 -6.257 6.627 1.00 66.12 170 PRO A CA 1
ATOM 1294 C C . PRO A 1 170 ? -3.519 -6.339 6.573 1.00 66.12 170 PRO A C 1
ATOM 1296 O O . PRO A 1 170 ? -4.184 -5.336 6.293 1.00 66.12 170 PRO A O 1
ATOM 1299 N N . ALA A 1 171 ? -4.071 -7.522 6.851 1.00 62.91 171 ALA A N 1
ATOM 1300 C CA . ALA A 1 171 ? -5.480 -7.610 7.198 1.00 62.91 171 ALA A CA 1
ATOM 1301 C C . ALA A 1 171 ? -5.715 -6.630 8.348 1.00 62.91 171 ALA A C 1
ATOM 1303 O O . ALA A 1 171 ? -4.916 -6.591 9.295 1.00 62.91 171 ALA A O 1
ATOM 1304 N N . VAL A 1 172 ? -6.772 -5.825 8.269 1.00 55.50 172 VAL A N 1
ATOM 1305 C CA . VAL A 1 172 ? -7.139 -5.008 9.417 1.00 55.50 172 VAL A CA 1
ATOM 1306 C C . VAL A 1 172 ? -7.678 -5.979 10.445 1.00 55.50 172 VAL A C 1
ATOM 1308 O O . VAL A 1 172 ? -8.818 -6.430 10.384 1.00 55.50 172 VAL A O 1
ATOM 1311 N N . LYS A 1 173 ? -6.803 -6.379 11.370 1.00 48.22 173 LYS A N 1
ATOM 1312 C CA . LYS A 1 173 ? -7.205 -7.221 12.484 1.00 48.22 173 LYS A CA 1
ATOM 1313 C C . LYS A 1 173 ? -8.329 -6.479 13.196 1.00 48.22 173 LYS A C 1
ATOM 1315 O O . LYS A 1 173 ? -8.127 -5.379 13.700 1.00 48.22 173 LYS A O 1
ATOM 1320 N N . SER A 1 174 ? -9.502 -7.099 13.257 1.00 43.09 174 SER A N 1
ATOM 1321 C CA . SER A 1 174 ? -10.655 -6.599 14.009 1.00 43.09 174 SER A CA 1
ATOM 1322 C C . SER A 1 174 ? -10.444 -6.662 15.527 1.00 43.09 174 SER A C 1
ATOM 1324 O O . SER A 1 174 ? -11.401 -6.549 16.289 1.00 43.09 174 SER A O 1
ATOM 1326 N N . THR A 1 175 ? -9.220 -6.920 15.988 1.00 45.97 175 THR A N 1
ATOM 1327 C CA . THR A 1 175 ? -8.894 -6.982 17.405 1.00 45.97 175 THR A CA 1
ATOM 1328 C C . THR A 1 175 ? -8.729 -5.567 17.936 1.00 45.97 175 THR A C 1
ATOM 1330 O O . THR A 1 175 ? -8.108 -4.727 17.290 1.00 45.97 175 THR A O 1
ATOM 1333 N N . SER A 1 176 ? -9.327 -5.323 19.100 1.00 51.69 176 SER A N 1
ATOM 1334 C CA . SER A 1 176 ? -9.233 -4.122 19.930 1.00 51.69 176 SER A CA 1
ATOM 1335 C C . SER A 1 176 ? -7.935 -3.339 19.702 1.00 51.69 176 SER A C 1
ATOM 1337 O O . SER A 1 176 ? -6.852 -3.849 19.981 1.00 51.69 176 SER A O 1
ATOM 1339 N N . GLN A 1 177 ? -8.035 -2.109 19.196 1.00 58.50 177 GLN A N 1
ATOM 1340 C CA . GLN A 1 177 ? -6.869 -1.237 19.064 1.00 58.50 177 GLN A CA 1
ATOM 1341 C C . GLN A 1 177 ? -6.691 -0.448 20.352 1.00 58.50 177 GLN A C 1
ATOM 1343 O O . GLN A 1 177 ? -7.629 0.177 20.855 1.00 58.50 177 GLN A O 1
ATOM 1348 N N . ILE A 1 178 ? -5.477 -0.491 20.891 1.00 56.19 178 ILE A N 1
ATOM 1349 C CA . ILE A 1 178 ? -5.105 0.312 22.047 1.00 56.19 178 ILE A CA 1
ATOM 1350 C C . ILE A 1 178 ? -4.473 1.590 21.521 1.00 56.19 178 ILE A C 1
ATOM 1352 O O . ILE A 1 178 ? -3.446 1.542 20.843 1.00 56.19 178 ILE A O 1
ATOM 1356 N N . TRP A 1 179 ? -5.079 2.728 21.839 1.00 63.81 179 TRP A N 1
ATOM 1357 C CA . TRP A 1 179 ? -4.480 4.030 21.589 1.00 63.81 179 TRP A CA 1
ATOM 1358 C C . TRP A 1 179 ? -3.878 4.533 22.893 1.00 63.81 179 TRP A C 1
ATOM 1360 O O . TRP A 1 179 ? -4.535 4.552 23.932 1.00 63.81 179 TRP A O 1
ATOM 1370 N N .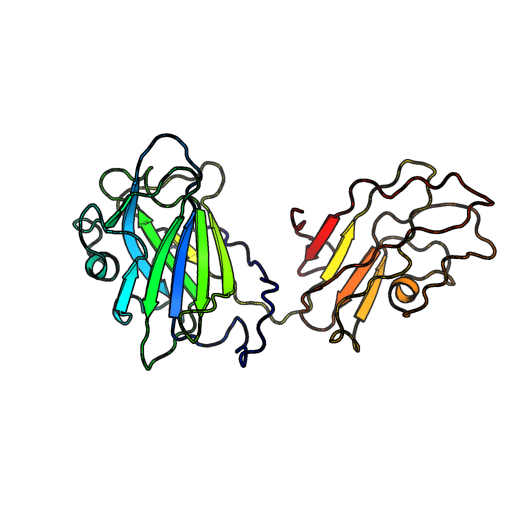 ALA A 1 180 ? -2.614 4.929 22.857 1.00 56.25 180 ALA A N 1
ATOM 1371 C CA . ALA A 1 180 ? -1.934 5.493 24.012 1.00 56.25 180 ALA A CA 1
ATOM 1372 C C . ALA A 1 180 ? -1.401 6.876 23.677 1.00 56.25 180 ALA A C 1
ATOM 1374 O O . ALA A 1 180 ? -0.898 7.116 22.577 1.00 56.25 180 ALA A O 1
ATOM 1375 N N . ILE A 1 181 ? -1.504 7.774 24.650 1.00 64.69 181 ILE A N 1
ATOM 1376 C CA . ILE A 1 181 ? -0.842 9.065 24.600 1.00 64.69 181 ILE A CA 1
ATOM 1377 C C . ILE A 1 181 ? 0.390 8.962 25.479 1.00 64.69 181 ILE A C 1
ATOM 1379 O O . ILE A 1 181 ? 0.333 8.627 26.662 1.00 64.69 181 ILE A O 1
ATOM 1383 N N . PHE A 1 182 ? 1.522 9.260 24.866 1.00 62.06 182 PHE A N 1
ATOM 1384 C CA . PHE A 1 182 ? 2.783 9.399 25.562 1.00 62.06 182 PHE A CA 1
ATOM 1385 C C . PHE A 1 182 ? 3.023 10.879 25.723 1.00 62.06 182 PHE A C 1
ATOM 1387 O O . PHE A 1 182 ? 2.943 11.633 24.754 1.00 62.06 182 PHE A O 1
ATOM 1394 N N . GLY A 1 183 ? 3.363 11.293 26.927 1.00 58.34 183 GLY A N 1
ATOM 1395 C CA . GLY A 1 183 ? 3.918 12.610 27.127 1.00 58.34 183 GLY A CA 1
ATOM 1396 C C . GLY A 1 183 ? 5.019 12.519 28.157 1.00 58.34 183 GLY A C 1
ATOM 1397 O O . GLY A 1 183 ? 4.924 11.772 29.131 1.00 58.34 183 GLY A O 1
ATOM 1398 N N . TRP A 1 184 ? 6.097 13.244 27.893 1.00 50.47 184 TRP A N 1
ATOM 1399 C CA . TRP A 1 184 ? 7.180 13.379 28.843 1.00 50.47 184 TRP A CA 1
ATOM 1400 C C . TRP A 1 184 ? 7.020 14.703 29.571 1.00 50.47 184 TRP A C 1
ATOM 1402 O O . TRP A 1 184 ? 6.716 15.735 28.970 1.00 50.47 184 TRP A O 1
ATOM 1412 N N . GLN A 1 185 ? 7.250 14.667 30.873 1.00 54.41 185 GLN A N 1
ATOM 1413 C CA . GLN A 1 185 ? 7.323 15.868 31.671 1.00 54.41 185 GLN A CA 1
ATOM 1414 C C . GLN A 1 185 ? 8.681 15.985 32.354 1.00 54.41 185 GLN A C 1
ATOM 1416 O O . GLN A 1 185 ? 9.254 14.960 32.739 1.00 54.41 185 GLN A O 1
ATOM 1421 N N . PRO A 1 186 ? 9.194 17.215 32.534 1.00 46.16 186 PRO A N 1
ATOM 1422 C CA . PRO A 1 186 ? 10.379 17.441 33.343 1.00 46.16 186 PRO A CA 1
ATOM 1423 C C . PRO A 1 186 ? 10.195 16.888 34.761 1.00 46.16 186 PRO A C 1
ATOM 1425 O O . PRO A 1 186 ? 9.102 16.945 35.328 1.00 46.16 186 PRO A O 1
ATOM 1428 N N . SER A 1 187 ? 11.281 16.393 35.357 1.00 46.94 187 SER A N 1
ATOM 1429 C CA . SER A 1 187 ? 11.298 15.965 36.761 1.00 46.94 187 SER A CA 1
ATOM 1430 C C . SER A 1 187 ? 10.733 17.064 37.671 1.00 46.94 187 SER A C 1
ATOM 1432 O O . SER A 1 187 ? 11.163 18.212 37.578 1.00 46.94 187 SER A O 1
ATOM 1434 N N . GLY A 1 188 ? 9.786 16.715 38.547 1.00 47.50 188 GLY A N 1
ATOM 1435 C CA . GLY A 1 188 ? 9.110 17.665 39.443 1.00 47.50 188 GLY A CA 1
ATOM 1436 C C . GLY A 1 188 ? 7.886 18.376 38.846 1.00 47.50 188 GLY A C 1
ATOM 1437 O O . GLY A 1 188 ? 7.353 19.279 39.482 1.00 47.50 188 GLY A O 1
ATOM 1438 N N . SER A 1 189 ? 7.435 17.990 37.647 1.00 47.31 189 SER A N 1
ATOM 1439 C CA . SER A 1 189 ? 6.166 18.448 37.058 1.00 47.31 189 SER A CA 1
ATOM 1440 C C . SER A 1 189 ? 5.057 17.399 37.227 1.00 47.31 189 SER A C 1
ATOM 1442 O O . SER A 1 189 ? 5.340 16.204 37.324 1.00 47.31 189 SER A O 1
ATOM 1444 N N . ILE A 1 190 ? 3.796 17.849 37.271 1.00 51.28 190 ILE A N 1
ATOM 1445 C CA . ILE A 1 190 ? 2.607 16.980 37.287 1.00 51.28 190 ILE A CA 1
ATOM 1446 C C . ILE A 1 190 ? 1.947 16.993 35.909 1.00 51.28 190 ILE A C 1
ATOM 1448 O O . ILE A 1 190 ? 1.677 18.053 35.332 1.00 51.28 190 ILE A O 1
ATOM 1452 N N . GLY A 1 191 ? 1.718 15.790 35.385 1.00 49.06 191 GLY A N 1
ATOM 1453 C CA . GLY A 1 191 ? 1.242 15.545 34.035 1.00 49.06 191 GLY A CA 1
ATOM 1454 C C . GLY A 1 191 ? -0.060 14.832 34.088 1.00 49.06 191 GLY A C 1
ATOM 1455 O O . GLY A 1 191 ? -0.118 13.657 34.425 1.00 49.06 191 GLY A O 1
ATOM 1456 N N . GLU A 1 192 ? -1.094 15.581 33.756 1.00 53.97 192 GLU A N 1
ATOM 1457 C CA . GLU A 1 192 ? -2.451 15.101 33.795 1.00 53.97 192 GLU A CA 1
ATOM 1458 C C . GLU A 1 192 ? -3.103 15.358 32.445 1.00 53.97 192 GLU A C 1
ATOM 1460 O O . GLU A 1 192 ? -2.931 16.419 31.832 1.00 53.97 192 GLU A O 1
ATOM 1465 N N . LEU A 1 193 ? -3.764 14.316 31.955 1.00 52.38 193 LEU A N 1
ATOM 1466 C CA . LEU A 1 193 ? -4.563 14.328 30.746 1.00 52.38 193 LEU A CA 1
ATOM 1467 C C . LEU A 1 193 ? -6.007 14.236 31.225 1.00 52.38 193 LEU A C 1
ATOM 1469 O O . LEU A 1 193 ? -6.450 13.168 31.635 1.00 52.38 193 LEU A O 1
ATOM 1473 N N . SER A 1 194 ? -6.716 15.361 31.203 1.00 49.59 194 SER A N 1
ATOM 1474 C CA . SER A 1 194 ? -8.076 15.421 31.744 1.00 49.59 194 SER A CA 1
ATOM 1475 C C . SER A 1 194 ? -9.141 14.943 30.761 1.00 49.59 194 SER A C 1
ATOM 1477 O O . SER A 1 194 ? -10.275 14.737 31.163 1.00 4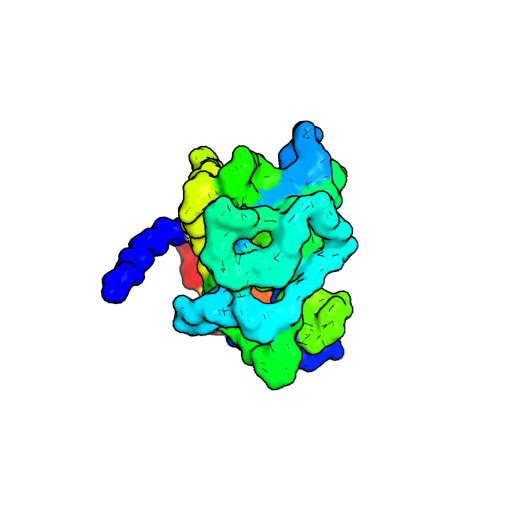9.59 194 SER A O 1
ATOM 1479 N N . MET A 1 195 ? -8.821 14.777 29.470 1.00 47.25 195 MET A N 1
ATOM 1480 C CA . MET A 1 195 ? -9.861 14.443 28.500 1.00 47.25 195 MET A CA 1
ATOM 1481 C C . MET A 1 195 ? -9.328 13.885 27.180 1.00 47.25 195 MET A C 1
ATOM 1483 O O . MET A 1 195 ? -8.830 14.643 26.350 1.00 47.25 195 MET A O 1
ATOM 1487 N N . LEU A 1 196 ? -9.523 12.588 26.924 1.00 51.66 196 LEU A N 1
ATOM 1488 C CA . LEU A 1 196 ? -9.380 12.008 25.590 1.00 51.66 196 LEU A CA 1
ATOM 1489 C C . LEU A 1 196 ? -10.734 11.990 24.873 1.00 51.66 196 LEU A C 1
ATOM 1491 O O . LEU A 1 196 ? -11.511 11.049 25.003 1.00 51.66 196 LEU A O 1
ATOM 1495 N N . ARG A 1 197 ? -11.010 13.007 24.052 1.00 52.06 197 ARG A N 1
ATOM 1496 C CA . ARG A 1 197 ? -12.140 12.949 23.108 1.00 52.06 197 ARG A CA 1
ATOM 1497 C C . ARG A 1 197 ? -11.686 12.317 21.811 1.00 52.06 197 ARG A C 1
ATOM 1499 O O . ARG A 1 197 ? -10.817 12.899 21.171 1.00 52.06 197 ARG A O 1
ATOM 1506 N N . GLY A 1 198 ? -12.313 11.224 21.388 1.00 46.91 198 GLY A N 1
ATOM 1507 C CA . GLY A 1 198 ? -12.418 10.920 19.959 1.00 46.91 198 GLY A CA 1
ATOM 1508 C C . GLY A 1 198 ? -13.794 11.326 19.417 1.00 46.91 198 GLY A C 1
ATOM 1509 O O . GLY A 1 198 ? -14.636 11.810 20.168 1.00 46.91 198 GLY A O 1
ATOM 1510 N N . SER A 1 199 ? -13.999 11.249 18.100 1.00 42.69 199 SER A N 1
ATOM 1511 C CA . SER A 1 199 ? -15.219 11.757 17.450 1.00 42.69 199 SER A CA 1
ATOM 1512 C C . SER A 1 199 ? -16.497 11.061 17.921 1.00 42.69 199 SER A C 1
ATOM 1514 O O . SER A 1 199 ? -16.459 10.031 18.588 1.00 42.69 199 SER A O 1
ATOM 1516 N N . THR A 1 200 ? -17.627 11.634 17.502 1.00 40.75 200 THR A N 1
ATOM 1517 C CA . THR A 1 200 ? -19.038 11.329 17.812 1.00 40.75 200 THR A CA 1
ATOM 1518 C C . THR A 1 200 ? -19.494 9.860 17.753 1.00 40.75 200 THR A C 1
ATOM 1520 O O . THR A 1 200 ? -20.638 9.601 18.101 1.00 40.75 200 THR A O 1
ATOM 1523 N N . ASP A 1 201 ? -18.629 8.910 17.393 1.00 46.62 201 ASP A N 1
ATOM 1524 C CA . ASP A 1 201 ? -18.925 7.471 17.279 1.00 46.62 201 ASP A CA 1
ATOM 1525 C C . ASP A 1 201 ? -18.298 6.594 18.385 1.00 46.62 201 ASP A C 1
ATOM 1527 O O . ASP A 1 201 ? -18.381 5.370 18.325 1.00 46.62 201 ASP A O 1
ATOM 1531 N N . LEU A 1 202 ? -17.667 7.167 19.417 1.00 50.19 202 LEU A N 1
ATOM 1532 C CA . LEU A 1 202 ? -16.959 6.381 20.449 1.00 50.19 202 LEU A CA 1
ATOM 1533 C C . LEU A 1 202 ? -17.744 6.145 21.748 1.00 50.19 202 LEU A C 1
ATOM 1535 O O . LEU A 1 202 ? -17.149 5.887 22.795 1.00 50.19 202 LEU A O 1
ATOM 1539 N N . THR A 1 203 ? -19.070 6.233 21.709 1.00 44.91 203 THR A N 1
ATOM 1540 C CA . THR A 1 203 ? -19.911 6.371 22.908 1.00 44.91 203 THR A CA 1
ATOM 1541 C C . THR A 1 203 ? -20.060 5.118 23.776 1.00 44.91 203 THR A C 1
ATOM 1543 O O . THR A 1 203 ? -20.649 5.220 24.847 1.00 44.91 203 THR A O 1
ATOM 1546 N N . THR A 1 204 ? -19.513 3.949 23.416 1.00 51.53 204 THR A N 1
ATOM 1547 C CA . THR A 1 204 ? -19.586 2.757 24.288 1.00 51.53 204 THR A CA 1
ATOM 1548 C C . THR A 1 204 ? -18.353 1.846 24.182 1.00 51.53 204 THR A C 1
ATOM 1550 O O . THR A 1 204 ? -17.880 1.548 23.091 1.00 51.53 204 THR A O 1
ATOM 1553 N N . GLY A 1 205 ? -17.827 1.381 25.326 1.00 58.69 205 GLY A N 1
ATOM 1554 C CA . GLY A 1 205 ? -16.826 0.298 25.387 1.00 58.69 205 GLY A CA 1
ATOM 1555 C C . GLY A 1 205 ? -15.349 0.703 25.501 1.00 58.69 205 GLY A C 1
ATOM 1556 O O . GLY A 1 205 ? -14.475 -0.071 25.108 1.00 58.69 205 GLY A O 1
ATOM 1557 N N . GLN A 1 206 ? -15.047 1.893 26.021 1.00 69.81 206 GLN A N 1
ATOM 1558 C CA . GLN A 1 206 ? -13.671 2.321 26.293 1.00 69.81 206 GLN A CA 1
ATOM 1559 C C . GLN A 1 206 ? -13.203 1.840 27.671 1.00 69.81 206 GLN A C 1
ATOM 1561 O O . GLN A 1 206 ? -13.974 1.784 28.625 1.00 69.81 206 GLN A O 1
ATOM 1566 N N . THR A 1 207 ? -11.926 1.500 27.793 1.00 76.06 207 THR A N 1
ATOM 1567 C CA . THR A 1 207 ? -11.274 1.209 29.071 1.00 76.06 207 THR A CA 1
ATOM 1568 C C . THR A 1 207 ? -9.984 2.003 29.133 1.00 76.06 207 THR A C 1
ATOM 1570 O O . THR A 1 207 ? -9.006 1.678 28.455 1.00 76.06 207 THR A O 1
ATOM 1573 N N . ALA A 1 208 ? -9.978 3.061 29.933 1.00 76.38 208 ALA A N 1
ATOM 1574 C CA . ALA A 1 208 ? -8.762 3.805 30.192 1.00 76.38 208 ALA A CA 1
ATOM 1575 C C . ALA A 1 208 ? -7.791 2.990 31.058 1.00 76.38 208 ALA A C 1
ATOM 1577 O O . ALA A 1 208 ? -8.188 2.128 31.845 1.00 76.38 208 ALA A O 1
ATOM 1578 N N . PHE A 1 209 ? -6.500 3.247 30.890 1.00 74.31 209 PHE A N 1
ATOM 1579 C CA . PHE A 1 209 ? -5.444 2.649 31.695 1.00 74.31 209 PHE A CA 1
ATOM 1580 C C . PHE A 1 209 ? -4.289 3.632 31.848 1.00 74.31 209 PHE A C 1
ATOM 1582 O O . PHE A 1 209 ? -3.992 4.406 30.942 1.00 74.31 209 PHE A O 1
ATOM 1589 N N . SER A 1 210 ? -3.589 3.549 32.970 1.00 73.31 210 SER A N 1
ATOM 1590 C CA . SER A 1 210 ? -2.390 4.332 33.242 1.00 73.31 210 SER A CA 1
ATOM 1591 C C . SER A 1 210 ? -1.236 3.416 33.645 1.00 73.31 210 SER A C 1
ATOM 1593 O O . SER A 1 210 ? -1.444 2.285 34.092 1.00 73.31 210 SER A O 1
ATOM 1595 N N . SER A 1 211 ? 0.005 3.879 33.476 1.00 68.56 211 SER A N 1
ATOM 1596 C CA . SER A 1 211 ? 1.181 3.164 34.001 1.00 68.56 211 SER A CA 1
ATOM 1597 C C . SER A 1 211 ? 1.361 3.321 35.512 1.00 68.56 211 SER A C 1
ATOM 1599 O O . SER A 1 211 ? 2.183 2.627 36.103 1.00 68.56 211 SER A O 1
ATOM 1601 N N . GLY A 1 212 ? 0.633 4.254 36.122 1.00 66.50 212 GLY A N 1
ATOM 1602 C CA . GLY A 1 212 ? 0.654 4.553 37.546 1.00 66.50 212 GLY A CA 1
ATOM 1603 C C . GLY A 1 212 ? -0.616 5.296 37.943 1.00 66.50 212 GLY A C 1
ATOM 1604 O O . GLY A 1 212 ? -1.288 5.881 37.097 1.00 66.50 212 GLY A O 1
ATOM 1605 N N . GLN A 1 213 ? -0.969 5.229 39.220 1.00 67.12 213 GLN A N 1
ATOM 1606 C CA . GLN A 1 213 ? -2.150 5.881 39.770 1.00 67.12 213 GLN A CA 1
ATOM 1607 C C . GLN A 1 213 ? -1.751 6.562 41.078 1.00 67.12 213 GLN A C 1
ATOM 1609 O O . GLN A 1 213 ? -1.106 5.931 41.915 1.00 67.12 213 GLN A O 1
ATOM 1614 N N . TYR A 1 214 ? -2.114 7.838 41.236 1.00 61.69 214 TYR A N 1
ATOM 1615 C CA . TYR A 1 214 ? -1.799 8.615 42.437 1.00 61.69 214 TYR A CA 1
ATOM 1616 C C . TYR A 1 214 ? -2.619 8.139 43.642 1.00 61.69 214 TYR A C 1
ATOM 1618 O O . TYR A 1 214 ? -2.078 7.825 44.699 1.00 61.69 214 TYR A O 1
ATOM 1626 N N . SER A 1 215 ? -3.937 8.039 43.469 1.00 65.44 215 SER A N 1
ATOM 1627 C CA . SER A 1 215 ? -4.857 7.554 44.495 1.00 65.44 215 SER A CA 1
ATOM 1628 C C . SER A 1 215 ? -6.026 6.821 43.851 1.00 65.44 215 SER A C 1
ATOM 1630 O O . SER A 1 215 ? -6.314 7.024 42.672 1.00 65.44 215 SER A O 1
ATOM 1632 N N . SER A 1 216 ? -6.743 6.002 44.623 1.00 68.81 216 SER A N 1
ATOM 1633 C CA . SER A 1 216 ? -7.955 5.317 44.148 1.00 68.81 216 SER A CA 1
ATOM 1634 C C . SER A 1 216 ? -9.044 6.278 43.658 1.00 68.81 216 SER A C 1
ATOM 1636 O O . SER A 1 216 ? -9.892 5.871 42.873 1.00 68.81 216 SER A O 1
ATOM 1638 N N . GLY A 1 217 ? -9.017 7.535 44.115 1.00 65.88 217 GLY A N 1
ATOM 1639 C CA . GLY A 1 217 ? -9.914 8.593 43.664 1.00 65.88 217 GLY A CA 1
ATOM 1640 C C . GLY A 1 217 ? -9.539 9.197 42.313 1.00 65.88 217 GLY A C 1
ATOM 1641 O O . GLY A 1 217 ? -10.397 9.830 41.718 1.00 65.88 217 GLY A O 1
ATOM 1642 N N . GLU A 1 218 ? -8.313 8.994 41.825 1.00 68.94 218 GLU A N 1
ATOM 1643 C CA . GLU A 1 218 ? -7.790 9.550 40.568 1.00 68.94 218 GLU A CA 1
ATOM 1644 C C . GLU A 1 218 ? -7.357 8.433 39.617 1.00 68.94 218 GLU A C 1
ATOM 1646 O O . GLU A 1 218 ? -6.171 8.232 39.346 1.00 68.94 218 GLU A O 1
ATOM 1651 N N . ASP A 1 219 ? -8.327 7.631 39.179 1.00 73.00 219 ASP A N 1
ATOM 1652 C CA . ASP A 1 219 ? -8.084 6.559 38.221 1.00 73.00 219 ASP A CA 1
ATOM 1653 C C . ASP A 1 219 ? -8.063 7.058 36.768 1.00 73.00 219 ASP A C 1
ATOM 1655 O O . ASP A 1 219 ? -8.476 8.168 36.432 1.00 73.00 219 ASP A O 1
ATOM 1659 N N . ALA A 1 220 ? -7.575 6.198 35.875 1.00 73.12 220 ALA A N 1
ATOM 1660 C CA . ALA A 1 220 ? -7.518 6.497 34.452 1.00 73.12 220 ALA A CA 1
ATOM 1661 C C . ALA A 1 220 ? -8.909 6.724 33.827 1.00 73.12 220 ALA A C 1
ATOM 1663 O O . ALA A 1 220 ? -8.992 7.352 32.773 1.00 73.12 220 ALA A O 1
ATOM 1664 N N . ALA A 1 221 ? -9.994 6.221 34.432 1.00 76.06 221 ALA A N 1
ATOM 1665 C CA . ALA A 1 221 ? -11.338 6.330 33.869 1.00 76.06 221 ALA A CA 1
ATOM 1666 C C . ALA A 1 221 ? -11.839 7.779 33.852 1.00 76.06 221 ALA A C 1
ATOM 1668 O O . ALA A 1 221 ? -12.584 8.141 32.944 1.00 76.06 221 ALA A O 1
ATOM 1669 N N . LYS A 1 222 ? -11.350 8.631 34.761 1.00 71.56 222 LYS A N 1
ATOM 1670 C CA . LYS A 1 222 ? -11.613 10.077 34.725 1.00 71.56 222 LYS A CA 1
ATOM 1671 C C . LYS A 1 222 ? -11.108 10.774 33.462 1.00 71.56 222 LYS A C 1
ATOM 1673 O O . LYS A 1 222 ? -11.657 11.786 33.066 1.00 71.56 222 LYS A O 1
ATOM 1678 N N . ALA A 1 223 ? -10.113 10.227 32.761 1.00 66.81 223 ALA A N 1
ATOM 1679 C CA . ALA A 1 223 ? -9.646 10.821 31.503 1.00 66.81 223 ALA A CA 1
ATOM 168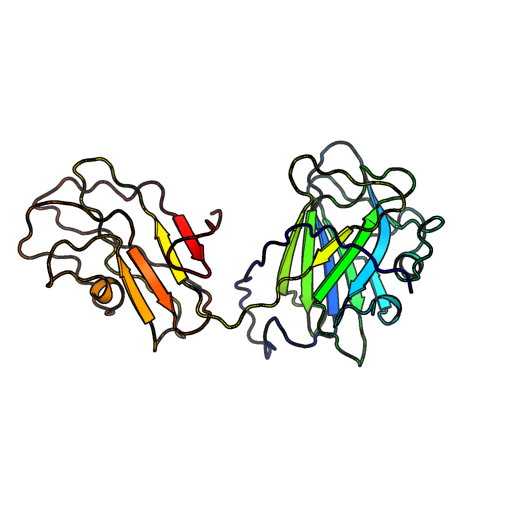0 C C . ALA A 1 223 ? -10.648 10.669 30.340 1.00 66.81 223 ALA A C 1
ATOM 1682 O O . ALA A 1 223 ? -10.428 11.220 29.258 1.00 66.81 223 ALA A O 1
ATOM 1683 N N . ILE A 1 224 ? -11.711 9.879 30.527 1.00 67.81 224 ILE A N 1
ATOM 1684 C CA . ILE A 1 224 ? -12.732 9.570 29.517 1.00 67.81 224 ILE A CA 1
ATOM 1685 C C . ILE A 1 224 ? -14.166 9.707 30.057 1.00 67.81 224 ILE A C 1
ATOM 1687 O O . ILE A 1 224 ? -15.093 9.175 29.450 1.00 67.81 224 ILE A O 1
ATOM 1691 N N . ASP A 1 225 ? -14.368 10.396 31.181 1.00 67.69 225 ASP A N 1
ATOM 1692 C CA . ASP A 1 225 ? -15.678 10.536 31.841 1.00 67.69 225 ASP A CA 1
ATOM 1693 C C . ASP A 1 225 ? -16.528 11.714 31.314 1.00 67.69 225 ASP A C 1
ATOM 1695 O O . ASP A 1 225 ? -17.627 11.955 31.810 1.00 67.69 225 ASP A O 1
ATOM 1699 N N . ASP A 1 226 ? -16.030 12.419 30.290 1.00 64.06 226 ASP A N 1
ATOM 1700 C CA . ASP A 1 226 ? -16.610 13.639 29.701 1.00 64.06 226 ASP A CA 1
ATOM 1701 C C . ASP A 1 226 ? -16.759 14.812 30.692 1.00 64.06 226 ASP A C 1
ATOM 1703 O O . ASP A 1 226 ? -17.523 15.749 30.458 1.00 64.06 226 ASP A O 1
ATOM 1707 N N . ASN A 1 227 ? -15.997 14.793 31.789 1.00 63.53 227 ASN A N 1
ATOM 1708 C CA . ASN A 1 227 ? -15.883 15.894 32.732 1.00 63.53 227 ASN A CA 1
ATOM 1709 C C . ASN A 1 227 ? -14.680 16.776 32.366 1.00 63.53 227 ASN A C 1
ATOM 1711 O O . ASN A 1 227 ? -13.528 16.355 32.433 1.00 63.53 227 ASN A O 1
ATOM 1715 N N . ASP A 1 228 ? -14.931 18.029 31.991 1.00 59.66 228 ASP A N 1
ATOM 1716 C CA . ASP A 1 228 ? -13.883 18.997 31.650 1.00 59.66 228 ASP A CA 1
ATOM 1717 C C . ASP A 1 228 ? -13.332 19.756 32.869 1.00 59.66 228 ASP A C 1
ATOM 1719 O O . ASP A 1 228 ? -12.527 20.681 32.719 1.00 59.66 228 ASP A O 1
ATOM 1723 N N . ASN A 1 229 ? -13.730 19.365 34.084 1.00 62.47 229 ASN A N 1
ATOM 1724 C CA . ASN A 1 229 ? -13.218 19.964 35.304 1.00 62.47 229 ASN A CA 1
ATOM 1725 C C . ASN A 1 229 ? -11.724 19.662 35.482 1.00 62.47 229 ASN A C 1
ATOM 1727 O O . ASN A 1 229 ? -11.320 18.540 35.771 1.00 62.47 229 ASN A O 1
ATOM 1731 N N . THR A 1 230 ? -10.906 20.705 35.374 1.00 57.88 230 THR A N 1
ATOM 1732 C CA . THR A 1 230 ? -9.452 20.628 35.550 1.00 57.88 230 THR A CA 1
ATOM 1733 C C . THR A 1 230 ? -8.975 20.939 36.967 1.00 57.88 230 THR A C 1
ATOM 1735 O O . THR A 1 230 ? -7.765 21.021 37.169 1.00 57.88 230 THR A O 1
ATOM 1738 N N . ASN A 1 231 ? -9.888 21.195 37.913 1.00 57.53 231 ASN A N 1
ATOM 1739 C CA . ASN A 1 231 ? -9.536 21.635 39.262 1.00 57.53 231 ASN A CA 1
ATOM 1740 C C . ASN A 1 231 ? -9.420 20.453 40.223 1.00 57.53 231 ASN A C 1
ATOM 1742 O O . ASN A 1 231 ? -10.386 19.712 40.432 1.00 57.53 231 ASN A O 1
ATOM 1746 N N . TRP A 1 232 ? -8.276 20.358 40.898 1.00 57.91 232 TRP A N 1
ATOM 1747 C CA . TRP A 1 232 ? -8.031 19.355 41.928 1.00 57.91 232 TRP A CA 1
ATOM 1748 C C . TRP A 1 232 ? -8.140 19.984 43.321 1.00 57.91 232 TRP A C 1
ATOM 1750 O O . TRP A 1 232 ? -7.470 20.970 43.620 1.00 57.91 232 TRP A O 1
ATOM 1760 N N . SER A 1 233 ? -8.986 19.440 44.199 1.00 54.81 233 SER A N 1
ATOM 1761 C CA . SER A 1 233 ? -9.200 20.001 45.543 1.00 54.81 233 SER A CA 1
ATOM 1762 C C . SER A 1 233 ? -8.234 19.491 46.624 1.00 54.81 233 SER A C 1
ATOM 1764 O O . SER A 1 233 ? -8.420 19.840 47.788 1.00 54.81 233 SER A O 1
ATOM 1766 N N . GLY A 1 234 ? -7.181 18.732 46.284 1.00 50.75 234 GLY A N 1
ATOM 1767 C CA . GLY A 1 234 ? -6.113 18.442 47.252 1.00 50.75 234 GLY A CA 1
ATOM 1768 C C . GLY A 1 234 ? -5.289 17.185 46.995 1.00 50.75 234 GLY A C 1
ATOM 1769 O O . GLY A 1 234 ? -5.574 16.138 47.568 1.00 50.75 234 GLY A O 1
ATOM 1770 N N . ALA A 1 235 ? -4.206 17.311 46.234 1.00 45.12 235 ALA A N 1
ATOM 1771 C CA . ALA A 1 235 ? -3.202 16.261 46.139 1.00 45.12 235 ALA A CA 1
ATOM 1772 C C . ALA A 1 235 ? -1.786 16.830 46.108 1.00 45.12 235 ALA A C 1
ATOM 1774 O O . ALA A 1 235 ? -1.471 17.713 45.306 1.00 45.12 235 ALA A O 1
ATOM 1775 N N . ASP A 1 236 ? -0.953 16.276 46.984 1.00 40.56 236 ASP A N 1
ATOM 1776 C CA . ASP A 1 236 ? 0.484 16.499 47.051 1.00 40.56 236 ASP A CA 1
ATOM 1777 C C . ASP A 1 236 ? 1.207 15.273 46.467 1.00 40.56 236 ASP A C 1
ATOM 1779 O O . ASP A 1 236 ? 0.987 14.148 46.915 1.00 40.56 236 ASP A O 1
ATOM 1783 N N . GLU A 1 237 ? 2.086 15.533 45.494 1.00 38.59 237 GLU A N 1
ATOM 1784 C CA . GLU A 1 237 ? 3.068 14.641 44.841 1.00 38.59 237 GLU A CA 1
ATOM 1785 C C . GLU A 1 237 ? 2.694 13.863 43.557 1.00 38.59 237 GLU A C 1
ATOM 1787 O O . GLU A 1 237 ? 1.546 13.582 43.225 1.00 38.59 237 GLU A O 1
ATOM 1792 N N . SER A 1 238 ? 3.752 13.591 42.779 1.00 41.03 238 SER A N 1
ATOM 1793 C CA . SER A 1 238 ? 3.787 13.218 41.364 1.00 41.03 238 SER A CA 1
ATOM 1794 C C . SER A 1 238 ? 3.811 11.706 41.105 1.00 41.03 238 SER A C 1
ATOM 1796 O O . SER A 1 238 ? 4.376 10.944 41.884 1.00 41.03 238 SER A O 1
ATOM 1798 N N . ASN A 1 239 ? 3.291 11.288 39.940 1.00 39.41 239 ASN A N 1
ATOM 1799 C CA . ASN A 1 239 ? 3.971 10.459 38.919 1.00 39.41 239 ASN A CA 1
ATOM 1800 C C . ASN A 1 239 ? 2.946 9.696 38.064 1.00 39.41 239 ASN A C 1
ATOM 1802 O O . ASN A 1 239 ? 2.346 8.718 38.504 1.00 39.41 239 ASN A O 1
ATOM 1806 N N . SER A 1 240 ? 2.808 10.069 36.793 1.00 45.47 240 SER A N 1
ATOM 1807 C CA . SER A 1 240 ? 2.266 9.186 35.754 1.00 45.47 240 SER A CA 1
ATOM 1808 C C . SER A 1 240 ? 2.934 9.514 34.423 1.00 45.47 240 SER A C 1
ATOM 1810 O O . SER A 1 240 ? 2.857 10.639 33.944 1.00 45.47 240 SER A O 1
ATOM 1812 N N . THR A 1 241 ? 3.639 8.540 33.848 1.00 55.34 241 THR A N 1
ATOM 1813 C CA . THR A 1 241 ? 4.403 8.679 32.594 1.00 55.34 241 THR A CA 1
ATOM 1814 C C . THR A 1 241 ? 3.692 8.077 31.375 1.00 55.34 241 THR A C 1
ATOM 1816 O O . THR A 1 241 ? 4.214 8.169 30.266 1.00 55.34 241 THR A O 1
ATOM 1819 N N . LEU A 1 242 ? 2.496 7.491 31.539 1.00 56.56 242 LEU A N 1
ATOM 1820 C CA . LEU A 1 242 ? 1.674 6.982 30.437 1.00 56.56 242 LEU A CA 1
ATOM 1821 C C . LEU A 1 242 ? 0.186 6.947 30.815 1.00 56.56 242 LEU A C 1
ATOM 1823 O O . LEU A 1 242 ? -0.178 6.346 31.830 1.00 56.56 242 LEU A O 1
ATOM 1827 N N . LEU A 1 243 ? -0.662 7.528 29.960 1.00 65.88 243 LEU A N 1
ATOM 1828 C CA . LEU A 1 243 ? -2.122 7.407 30.009 1.00 65.88 243 LEU A CA 1
ATOM 1829 C C . LEU A 1 243 ? -2.625 6.968 28.630 1.00 65.88 243 LEU A C 1
ATOM 1831 O O . LEU A 1 243 ? -2.223 7.507 27.598 1.00 65.88 243 LEU A O 1
ATOM 1835 N N . GLY A 1 244 ? -3.482 5.958 28.592 1.00 65.69 244 GLY A N 1
ATOM 1836 C CA . GLY A 1 244 ? -4.004 5.419 27.346 1.00 65.69 244 GLY A CA 1
ATOM 1837 C C . GLY A 1 244 ? -5.448 4.977 27.467 1.00 65.69 244 GLY A C 1
ATOM 1838 O O . GLY A 1 244 ? -6.004 4.855 28.557 1.00 65.69 244 GLY A O 1
ATOM 1839 N N . VAL A 1 245 ? -6.055 4.730 26.313 1.00 66.69 245 VAL A N 1
ATOM 1840 C CA . VAL A 1 245 ? -7.426 4.251 26.195 1.00 66.69 245 VAL A CA 1
ATOM 1841 C C . VAL A 1 245 ? -7.441 3.037 25.285 1.00 66.69 245 VAL A C 1
ATOM 1843 O O . VAL A 1 245 ? -7.024 3.061 24.126 1.00 66.69 245 VAL A O 1
ATOM 1846 N N . GLN A 1 246 ? -7.914 1.935 25.844 1.00 66.88 246 GLN A N 1
ATOM 1847 C CA . GLN A 1 246 ? -8.206 0.732 25.098 1.00 66.88 246 GLN A CA 1
ATOM 1848 C C . GLN A 1 246 ? -9.647 0.798 24.611 1.00 66.88 246 GLN A C 1
ATOM 1850 O O . GLN A 1 246 ? -10.566 1.022 25.395 1.00 66.88 246 GLN A O 1
ATOM 1855 N N . PHE A 1 247 ? -9.847 0.555 23.325 1.00 60.31 247 PHE A N 1
ATOM 1856 C CA . PHE A 1 247 ? -11.179 0.447 22.752 1.00 60.31 247 PHE A CA 1
ATOM 1857 C C . PHE A 1 247 ? -11.523 -1.027 22.579 1.00 60.31 247 PHE A C 1
ATOM 1859 O O . PHE A 1 247 ? -10.698 -1.803 22.091 1.00 60.31 247 PHE A O 1
ATOM 1866 N N . ALA A 1 248 ? -12.728 -1.432 22.992 1.00 53.47 248 ALA A N 1
ATOM 1867 C CA . ALA A 1 248 ? -13.191 -2.809 22.819 1.00 53.47 248 ALA A CA 1
ATOM 1868 C C . ALA A 1 248 ? -13.165 -3.238 21.340 1.00 53.47 248 ALA A C 1
ATOM 1870 O O . ALA A 1 248 ? -12.822 -4.379 21.029 1.00 53.47 248 ALA A O 1
ATOM 1871 N N . THR A 1 249 ? -13.440 -2.304 20.431 1.00 52.09 249 THR A N 1
ATOM 1872 C CA . THR A 1 249 ? -13.340 -2.464 18.977 1.00 52.09 249 THR A CA 1
ATOM 1873 C C . THR A 1 249 ? -12.216 -1.603 18.409 1.00 52.09 249 THR A C 1
ATOM 1875 O O . THR A 1 249 ? -11.784 -0.636 19.033 1.00 52.09 249 THR A O 1
ATOM 1878 N N . ALA A 1 250 ? -11.717 -1.938 17.218 1.00 54.50 250 ALA A N 1
ATOM 1879 C CA . ALA A 1 250 ? -10.808 -1.050 16.502 1.00 54.50 250 ALA A CA 1
ATOM 1880 C C . ALA A 1 250 ? -11.524 0.274 16.205 1.00 54.50 250 ALA A C 1
ATOM 1882 O O . ALA A 1 250 ? -12.620 0.279 15.643 1.00 54.50 250 ALA A O 1
ATOM 1883 N N . VAL A 1 251 ? -10.912 1.386 16.599 1.00 53.34 251 VAL A N 1
ATOM 1884 C CA . VAL A 1 251 ? -11.443 2.722 16.342 1.00 53.34 251 VAL A CA 1
ATOM 1885 C C . VAL A 1 251 ? -10.356 3.602 15.769 1.00 53.34 251 VAL A C 1
ATOM 1887 O O . VAL A 1 251 ? -9.179 3.450 16.097 1.00 53.34 251 VAL A O 1
ATOM 1890 N N . GLN A 1 252 ? -10.761 4.558 14.946 1.00 51.53 252 GLN A N 1
ATOM 1891 C CA . GLN A 1 252 ? -9.877 5.601 14.472 1.00 51.53 252 GLN A CA 1
ATOM 1892 C C . GLN A 1 252 ? -10.175 6.899 15.230 1.00 51.53 252 GLN A C 1
ATOM 1894 O O . GLN A 1 252 ? -11.244 7.480 15.039 1.00 51.53 252 GLN A O 1
ATOM 1899 N N . PRO A 1 253 ? -9.260 7.391 16.080 1.00 53.09 253 PRO A N 1
ATOM 1900 C CA . PRO A 1 253 ? -9.431 8.685 16.708 1.00 53.09 253 PRO A CA 1
ATOM 1901 C C . PRO A 1 253 ? -9.317 9.766 15.630 1.00 53.09 253 PRO A C 1
ATOM 1903 O O . PRO A 1 253 ? -8.266 9.961 15.020 1.00 53.09 253 PRO A O 1
ATOM 1906 N N . VAL A 1 254 ? -10.426 10.457 15.377 1.00 44.97 254 VAL A N 1
ATOM 1907 C CA . VAL A 1 254 ? -10.502 11.585 14.430 1.00 44.97 254 VAL A CA 1
ATOM 1908 C C . VAL A 1 254 ? -9.911 12.858 15.038 1.00 44.97 254 VAL A C 1
ATOM 1910 O O . VAL A 1 254 ? -9.336 13.690 14.343 1.00 44.97 254 VAL A O 1
ATOM 1913 N N . LYS A 1 255 ? -10.033 13.004 16.356 1.00 52.78 255 LYS A N 1
ATOM 1914 C CA . LYS A 1 255 ? -9.444 14.080 17.146 1.00 52.78 255 LYS A CA 1
ATOM 1915 C C . LYS A 1 255 ? -8.952 13.473 18.450 1.00 52.78 255 LYS A C 1
ATOM 1917 O O . LYS A 1 255 ? -9.482 12.458 18.880 1.00 52.78 255 LYS A O 1
ATOM 1922 N N . VAL A 1 256 ? -7.929 14.083 19.028 1.00 54.12 256 VAL A N 1
ATOM 1923 C CA . VAL A 1 256 ? -7.458 13.822 20.384 1.00 54.12 256 VAL A CA 1
ATOM 1924 C C . VAL A 1 256 ? -7.338 15.190 21.034 1.00 54.12 256 VAL A C 1
ATOM 1926 O O . VAL A 1 256 ? -6.545 16.022 20.595 1.00 54.12 256 VAL A O 1
ATOM 1929 N N . GLY A 1 257 ? -8.207 15.464 22.002 1.00 57.47 257 GLY A N 1
ATOM 1930 C CA . GLY A 1 257 ? -8.023 16.592 22.907 1.00 57.47 257 GLY A CA 1
ATOM 1931 C C . GLY A 1 257 ? -6.989 16.217 23.958 1.00 57.47 257 GLY A C 1
ATOM 1932 O O . GLY A 1 257 ? -6.952 15.073 24.392 1.00 57.47 257 GLY A O 1
ATOM 1933 N N . ILE A 1 258 ? -6.134 17.160 24.333 1.00 58.78 258 ILE A N 1
ATOM 1934 C CA . ILE A 1 258 ? -5.302 17.053 25.528 1.00 58.78 258 ILE A CA 1
ATOM 1935 C C . ILE A 1 258 ? -5.428 18.396 26.207 1.00 58.78 258 ILE A C 1
ATOM 1937 O O . ILE A 1 258 ? -5.153 19.431 25.599 1.00 58.78 258 ILE A O 1
ATOM 1941 N N . GLN A 1 259 ? -5.867 18.371 27.451 1.00 58.09 259 GLN A N 1
ATOM 1942 C CA . GLN A 1 259 ? -5.940 19.556 28.274 1.00 58.09 259 GLN A CA 1
ATOM 1943 C C . GLN A 1 259 ? -5.064 19.320 29.493 1.00 58.09 259 GLN A C 1
ATOM 1945 O O . GLN A 1 259 ? -5.140 18.276 30.140 1.00 58.09 259 GLN A O 1
ATOM 1950 N N . SER A 1 260 ? -4.173 20.276 29.735 1.00 56.06 260 SER A N 1
ATOM 1951 C CA . SER A 1 260 ? -3.399 20.338 30.962 1.00 56.06 260 SER A CA 1
ATOM 1952 C C . SER A 1 260 ? -4.218 21.017 32.054 1.00 56.06 260 SER A C 1
ATOM 1954 O O . SER A 1 260 ? -5.044 21.891 31.783 1.00 56.06 260 SER A O 1
ATOM 1956 N N . ARG A 1 261 ? -3.920 20.635 33.291 1.00 60.91 261 ARG A N 1
ATOM 1957 C CA . ARG A 1 261 ? -4.406 21.234 34.534 1.00 60.91 261 ARG A CA 1
ATOM 1958 C C . ARG A 1 261 ? -4.325 22.769 34.523 1.00 60.91 261 ARG A C 1
ATOM 1960 O O . ARG A 1 261 ? -3.341 23.318 34.027 1.00 60.91 261 ARG A O 1
ATOM 1967 N N . ASN A 1 262 ? -5.311 23.442 35.126 1.00 52.94 262 ASN A N 1
ATOM 1968 C CA . ASN A 1 262 ? -5.343 24.903 35.272 1.00 52.94 262 ASN A CA 1
ATOM 1969 C C . ASN A 1 262 ? -5.243 25.376 36.739 1.00 52.94 262 ASN A C 1
ATOM 1971 O O . ASN A 1 262 ? -5.947 26.289 37.164 1.00 52.94 262 ASN A O 1
ATOM 1975 N N . ASP A 1 263 ? -4.347 24.787 37.530 1.00 56.94 263 ASP A N 1
ATOM 1976 C CA . ASP A 1 263 ? -4.194 25.173 38.939 1.00 56.94 263 ASP A CA 1
ATOM 1977 C C . ASP A 1 263 ? -3.084 26.209 39.097 1.00 56.94 263 ASP A C 1
ATOM 1979 O O . ASP A 1 263 ? -2.001 25.935 39.619 1.00 56.94 263 ASP A O 1
ATOM 1983 N N . SER A 1 264 ? -3.350 27.430 38.637 1.00 54.78 264 SER A N 1
ATOM 1984 C CA . SER A 1 264 ? -2.400 28.548 38.723 1.00 54.78 264 SER A CA 1
ATOM 1985 C C . SER A 1 264 ? -1.983 28.911 40.158 1.00 54.78 264 SER A C 1
ATOM 1987 O O . SER A 1 264 ? -1.087 29.728 40.343 1.00 54.78 264 SER A O 1
ATOM 1989 N N . GLN A 1 265 ? -2.644 28.350 41.176 1.00 54.88 265 GLN A N 1
ATOM 1990 C CA . GLN A 1 265 ? -2.424 28.675 42.583 1.00 54.88 265 GLN A CA 1
ATOM 1991 C C . GLN A 1 265 ? -1.284 27.879 43.245 1.00 54.88 265 GLN A C 1
ATOM 1993 O O . GLN A 1 265 ? -0.744 28.352 44.242 1.00 54.88 265 GLN A O 1
ATOM 1998 N N . TYR A 1 266 ? -0.893 26.713 42.713 1.00 52.25 266 TYR A N 1
ATOM 1999 C CA . TYR A 1 266 ? 0.032 25.808 43.418 1.00 52.25 266 TYR A CA 1
ATOM 2000 C C . TYR A 1 266 ? 1.307 25.448 42.641 1.00 52.25 266 TYR A C 1
ATOM 2002 O O . TYR A 1 266 ? 2.304 25.111 43.272 1.00 52.25 266 TYR A O 1
ATOM 2010 N N . TRP A 1 267 ? 1.322 25.547 41.302 1.00 55.09 267 TRP A N 1
ATOM 2011 C CA . TRP A 1 267 ? 2.459 25.078 40.495 1.00 55.09 267 TRP A CA 1
ATOM 2012 C C . TRP A 1 267 ? 2.681 25.913 39.228 1.00 55.09 267 TRP A C 1
ATOM 2014 O O . TRP A 1 267 ? 1.730 26.347 38.576 1.00 55.09 267 TRP A O 1
ATOM 2024 N N . THR A 1 268 ? 3.945 26.090 38.831 1.00 57.91 268 THR A N 1
ATOM 2025 C CA . THR A 1 268 ? 4.303 26.635 37.513 1.00 57.91 268 THR A CA 1
ATOM 2026 C C . THR A 1 268 ? 3.920 25.617 36.443 1.00 57.91 268 THR A C 1
ATOM 2028 O O . THR A 1 268 ? 4.580 24.589 36.289 1.00 57.91 268 THR A O 1
ATOM 2031 N N . GLN A 1 269 ? 2.843 25.884 35.706 1.00 54.75 269 GLN A N 1
ATOM 2032 C CA . GLN A 1 269 ? 2.410 25.022 34.611 1.00 54.75 269 GLN A CA 1
ATOM 2033 C C . GLN A 1 269 ? 3.479 25.013 33.518 1.00 54.75 269 GLN A C 1
ATOM 2035 O O . GLN A 1 269 ? 3.703 26.014 32.838 1.00 54.75 269 GLN A O 1
ATOM 2040 N N . THR A 1 270 ? 4.140 23.872 33.343 1.00 56.72 270 THR A N 1
ATOM 2041 C CA . THR A 1 270 ? 4.972 23.644 32.163 1.00 56.72 270 THR A CA 1
ATOM 2042 C C . THR A 1 270 ? 4.105 22.918 31.140 1.00 56.72 270 THR A C 1
ATOM 2044 O O . THR A 1 270 ? 3.568 21.857 31.468 1.00 56.72 270 THR A O 1
ATOM 2047 N N . PRO A 1 271 ? 3.913 23.462 29.924 1.00 56.88 271 PRO A N 1
ATOM 2048 C CA . PRO A 1 271 ? 3.157 22.764 28.893 1.00 56.88 271 PRO A CA 1
ATOM 2049 C C . PRO A 1 271 ? 3.786 21.396 28.622 1.00 56.88 271 PRO A C 1
ATOM 2051 O O . PRO A 1 271 ? 5.008 21.240 28.699 1.00 56.88 271 PRO A O 1
ATOM 2054 N N . TRP A 1 272 ? 2.948 20.409 28.299 1.00 56.25 272 TRP A N 1
ATOM 2055 C CA . TRP A 1 272 ? 3.416 19.087 27.895 1.00 56.25 272 TRP A CA 1
ATOM 2056 C C . TRP A 1 272 ? 4.454 19.217 26.779 1.00 56.25 272 TRP A C 1
ATOM 2058 O O . TRP A 1 272 ? 4.229 19.899 25.778 1.00 56.25 272 TRP A O 1
ATOM 2068 N N . GLN A 1 273 ? 5.590 18.548 26.951 1.00 57.12 273 GLN A N 1
ATOM 2069 C CA . GLN A 1 273 ? 6.622 18.465 25.929 1.00 57.12 273 GLN A CA 1
ATOM 2070 C C . GLN A 1 273 ? 6.585 17.073 25.306 1.00 57.12 273 GLN A C 1
ATOM 2072 O O . GLN A 1 273 ? 6.361 16.080 25.997 1.00 57.12 273 GLN A O 1
ATOM 2077 N N . ASN A 1 274 ? 6.833 16.995 23.997 1.00 59.09 274 ASN A N 1
ATOM 2078 C CA . ASN A 1 274 ? 6.957 15.726 23.278 1.00 59.09 274 ASN A CA 1
ATOM 2079 C C . ASN A 1 274 ? 5.732 14.814 23.477 1.00 59.09 274 ASN A C 1
ATOM 2081 O O . ASN A 1 274 ? 5.851 13.702 23.991 1.00 59.09 274 ASN A O 1
ATOM 2085 N N . VAL A 1 275 ? 4.549 15.312 23.112 1.00 62.72 275 VAL A N 1
ATOM 2086 C CA . VAL A 1 275 ? 3.331 14.497 23.073 1.00 62.72 275 VAL A CA 1
ATOM 2087 C C . VAL A 1 275 ? 3.351 13.632 21.820 1.00 62.72 275 VAL A C 1
ATOM 2089 O O . VAL A 1 275 ? 3.523 14.145 20.714 1.00 62.72 275 VAL A O 1
ATOM 2092 N N . TRP A 1 276 ? 3.119 12.334 21.991 1.00 65.69 276 TRP A N 1
ATOM 2093 C CA . TRP A 1 276 ? 3.021 11.375 20.899 1.00 65.69 276 TRP A CA 1
ATOM 2094 C C . TRP A 1 276 ? 1.716 10.601 21.003 1.00 65.69 276 TRP A C 1
ATOM 2096 O O . TRP A 1 276 ? 1.345 10.130 22.079 1.00 65.69 276 TRP A O 1
ATOM 2106 N N . LEU A 1 277 ? 1.053 10.411 19.866 1.00 65.88 277 LEU A N 1
ATOM 2107 C CA . LEU A 1 277 ? -0.035 9.453 19.752 1.00 65.88 277 LEU A CA 1
ATOM 2108 C C . LEU A 1 277 ? 0.541 8.131 19.253 1.00 65.88 277 LEU A C 1
ATOM 2110 O O . LEU A 1 277 ? 1.115 8.076 18.164 1.00 65.88 277 LEU A O 1
ATOM 2114 N N . GLY A 1 278 ? 0.394 7.068 20.036 1.00 63.09 278 GLY A N 1
ATOM 2115 C CA . GLY A 1 278 ? 0.754 5.722 19.617 1.00 63.09 278 GLY A CA 1
ATOM 2116 C C . GLY A 1 278 ? -0.458 4.808 19.506 1.00 63.09 278 GLY A C 1
ATOM 2117 O O . GLY A 1 278 ? -1.455 4.992 20.200 1.00 63.09 278 GLY A O 1
ATOM 2118 N N . TYR A 1 279 ? -0.357 3.804 18.642 1.00 67.31 279 TYR A N 1
ATOM 2119 C CA . TYR A 1 279 ? -1.338 2.724 18.534 1.00 67.31 279 TYR A CA 1
ATOM 2120 C C . TYR A 1 279 ? -0.643 1.367 18.635 1.00 67.31 279 TYR A C 1
ATOM 2122 O O . TYR A 1 279 ? 0.496 1.210 18.190 1.00 67.31 279 TYR A O 1
ATOM 2130 N N . GLY A 1 280 ? -1.311 0.392 19.240 1.00 61.56 280 GLY A N 1
ATOM 2131 C CA . GLY A 1 280 ? -0.757 -0.933 19.493 1.00 61.56 280 GLY A CA 1
ATOM 2132 C C . GLY A 1 280 ? -1.817 -2.025 19.498 1.00 61.56 280 GLY A C 1
ATOM 2133 O O . GLY A 1 280 ? -3.004 -1.762 19.709 1.00 61.56 280 GLY A O 1
ATOM 2134 N N . ASP A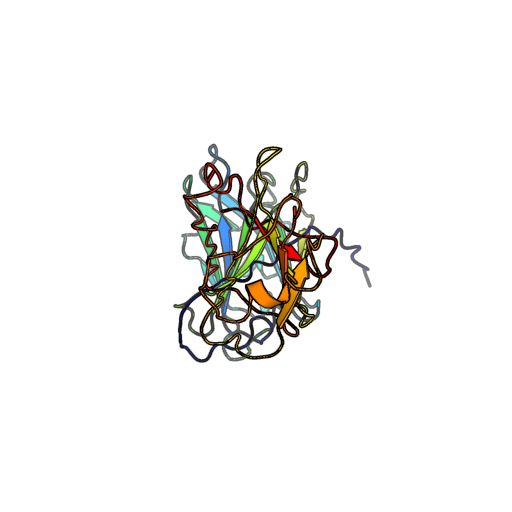 1 281 ? -1.357 -3.257 19.284 1.00 62.84 281 ASP A N 1
ATOM 2135 C CA . ASP A 1 281 ? -2.174 -4.470 19.421 1.00 62.84 281 ASP A CA 1
ATOM 2136 C C . ASP A 1 281 ? -2.246 -4.928 20.895 1.00 62.84 281 ASP A C 1
ATOM 2138 O O . ASP A 1 281 ? -3.094 -5.741 21.260 1.00 62.84 281 ASP A O 1
ATOM 2142 N N . ASP A 1 282 ? -1.356 -4.419 21.757 1.00 62.81 282 ASP A N 1
ATOM 2143 C CA . ASP A 1 282 ? -1.305 -4.717 23.187 1.00 62.81 282 ASP A CA 1
ATOM 2144 C C . ASP A 1 282 ? -0.835 -3.507 24.018 1.00 62.81 282 ASP A C 1
ATOM 2146 O O . ASP A 1 282 ? -0.463 -2.460 23.489 1.00 62.81 282 ASP A O 1
ATOM 2150 N N . ARG A 1 283 ? -0.866 -3.633 25.354 1.00 60.91 283 ARG A N 1
ATOM 2151 C CA . ARG A 1 283 ? -0.494 -2.538 26.271 1.00 60.91 283 ARG A CA 1
ATOM 2152 C C . ARG A 1 283 ? 1.020 -2.308 26.384 1.00 60.91 283 ARG A C 1
ATOM 2154 O O . ARG A 1 283 ? 1.444 -1.496 27.206 1.00 60.91 283 ARG A O 1
ATOM 2161 N N . ARG A 1 284 ? 1.838 -3.060 25.644 1.00 56.19 284 ARG A N 1
ATOM 2162 C CA . ARG A 1 284 ? 3.301 -3.110 25.796 1.00 56.19 284 ARG A CA 1
ATOM 2163 C C . ARG A 1 284 ? 4.034 -2.586 24.568 1.00 56.19 284 ARG A C 1
ATOM 2165 O O . ARG A 1 284 ? 5.156 -2.108 24.699 1.00 56.19 284 ARG A O 1
ATOM 2172 N N . THR A 1 285 ? 3.419 -2.678 23.396 1.00 61.84 285 THR A N 1
ATOM 2173 C CA . THR A 1 285 ? 4.031 -2.352 22.114 1.00 61.84 285 THR A CA 1
ATOM 2174 C C . THR A 1 285 ? 3.184 -1.328 21.377 1.00 61.84 285 THR A C 1
ATOM 2176 O O . THR A 1 285 ? 2.077 -1.604 20.924 1.00 61.84 285 THR A O 1
ATOM 2179 N N . TYR A 1 286 ? 3.731 -0.123 21.243 1.00 55.31 286 TYR A N 1
ATOM 2180 C CA . TYR A 1 286 ? 3.061 0.980 20.570 1.00 55.31 286 TYR A CA 1
ATOM 2181 C C . TYR A 1 286 ? 3.904 1.476 19.410 1.00 55.31 286 TYR A C 1
ATOM 2183 O O . TYR A 1 286 ? 5.125 1.609 19.504 1.00 55.31 286 TYR A O 1
ATOM 2191 N N . ARG A 1 287 ? 3.229 1.767 18.307 1.00 69.06 287 ARG A N 1
ATOM 2192 C CA . ARG A 1 287 ? 3.789 2.432 17.140 1.00 69.06 287 ARG A CA 1
ATOM 2193 C C . ARG A 1 287 ? 3.444 3.901 17.252 1.00 69.06 287 ARG A C 1
ATOM 2195 O O . ARG A 1 287 ? 2.268 4.246 17.303 1.00 69.06 287 ARG A O 1
ATOM 2202 N N . VAL A 1 288 ? 4.459 4.754 17.305 1.00 55.72 288 VAL A N 1
ATOM 2203 C CA . VAL A 1 288 ? 4.268 6.205 17.306 1.00 55.72 288 VAL A CA 1
ATOM 2204 C C . VAL A 1 288 ? 3.757 6.623 15.933 1.00 55.72 288 VAL A C 1
ATOM 2206 O O . VAL A 1 288 ? 4.381 6.312 14.918 1.00 55.72 288 VAL A O 1
ATOM 2209 N N . LYS A 1 289 ? 2.625 7.325 15.894 1.00 50.59 289 LYS A N 1
ATOM 2210 C CA . LYS A 1 289 ? 2.185 8.036 14.699 1.00 50.59 289 LYS A CA 1
ATOM 2211 C C . LYS A 1 289 ? 3.094 9.266 14.557 1.00 50.59 289 LYS A C 1
ATOM 2213 O O . LYS A 1 289 ? 3.093 10.094 15.468 1.00 50.59 289 LYS A O 1
ATOM 2218 N N . PRO A 1 290 ? 3.903 9.382 13.489 1.00 42.50 290 PRO A N 1
ATOM 2219 C CA . PRO A 1 290 ? 4.628 10.620 13.242 1.00 42.50 290 PRO A CA 1
ATOM 2220 C C . PRO A 1 290 ? 3.613 11.752 13.034 1.00 42.50 290 PRO A C 1
ATOM 2222 O O . PRO A 1 290 ? 2.577 11.528 12.398 1.00 42.50 290 PRO A O 1
ATOM 2225 N N . ASN A 1 291 ? 3.895 12.911 13.636 1.00 44.62 291 ASN A N 1
ATOM 2226 C CA . ASN A 1 291 ? 3.082 14.125 13.507 1.00 44.62 291 ASN A CA 1
ATOM 2227 C C . ASN A 1 291 ? 2.937 14.558 12.047 1.00 44.62 291 ASN A C 1
ATOM 2229 O O . ASN A 1 291 ? 3.935 14.437 11.300 1.00 44.62 291 ASN A O 1
#

InterPro domains:
  IPR008979 Galactose-binding-like domain superfamily [SSF49785] (98-171)
  IPR008979 Galactose-binding-like domain superfamily [SSF49785] (200-287)